Protein AF-A0A9P0A1P0-F1 (afdb_monomer)

Secondary structure (DSSP, 8-state):
------HHHHS-------HHHHHTT-HHHHHHHHHHT-PPPSHHHHHTTSS-HHHHHHHHHHHHS-HHHHHHHHHHSHHHHHHHHHHHHHH---HHHHHHHHHHHHHHHHH-GGGHHHHHHHHHHHT--TTHHHHHHTTSS-HHHHHHHHHHHHHHHHH-SS---S-HHHHHHHHHHHHHHHHHT-TTHHHHHHHHHHHTTSHHHHHHHHHTTHHHHHHHHHHT--S-HHHHHHHHHHHHHHHTSHHHHHHHTTTTHHHHHHHHHHH---HHHHHHHHHHHHHHTT-

Organism: Bemisia tabaci (NCBI:txid7038)

pLDDT: mean 86.86, std 14.61, range [31.08, 97.69]

Mean predicted aligned error: 6.63 Å

Structure (mmCIF, N/CA/C/O backbone):
data_AF-A0A9P0A1P0-F1
#
_entry.id   AF-A0A9P0A1P0-F1
#
loop_
_atom_site.group_PDB
_atom_site.id
_atom_site.type_symbol
_atom_site.label_atom_id
_atom_site.label_alt_id
_atom_site.label_comp_id
_atom_site.label_asym_id
_atom_site.label_entity_id
_atom_site.label_seq_id
_atom_site.pdbx_PDB_ins_code
_atom_site.Cartn_x
_atom_site.Cartn_y
_atom_site.Cartn_z
_atom_site.occupancy
_atom_site.B_iso_or_equiv
_atom_site.auth_seq_id
_atom_site.auth_comp_id
_atom_site.auth_asym_id
_atom_site.auth_atom_id
_atom_site.pdbx_PDB_model_num
ATOM 1 N N . MET A 1 1 ? 9.865 -26.392 -28.344 1.00 31.08 1 MET A N 1
ATOM 2 C CA . MET A 1 1 ? 8.771 -25.956 -27.447 1.00 31.08 1 MET A CA 1
ATOM 3 C C . MET A 1 1 ? 9.384 -25.367 -26.186 1.00 31.08 1 MET A C 1
ATOM 5 O O . MET A 1 1 ? 9.953 -26.108 -25.395 1.00 31.08 1 MET A O 1
ATOM 9 N N . ALA A 1 2 ? 9.375 -24.042 -26.033 1.00 32.69 2 ALA A N 1
ATOM 10 C CA . ALA A 1 2 ? 9.898 -23.407 -24.826 1.00 32.69 2 ALA A CA 1
ATOM 11 C C . ALA A 1 2 ? 8.864 -23.562 -23.702 1.00 32.69 2 ALA A C 1
ATOM 13 O O . ALA A 1 2 ? 7.734 -23.108 -23.855 1.00 32.69 2 ALA A O 1
ATOM 14 N N . LYS A 1 3 ? 9.236 -24.223 -22.597 1.00 34.31 3 LYS A N 1
ATOM 15 C CA . LYS A 1 3 ? 8.403 -24.296 -21.387 1.00 34.31 3 LYS A CA 1
ATOM 16 C C . LYS A 1 3 ? 8.005 -22.871 -20.979 1.00 34.31 3 LYS A C 1
ATOM 18 O O . LYS A 1 3 ? 8.884 -22.033 -20.752 1.00 34.31 3 LYS A O 1
ATOM 23 N N . SER A 1 4 ? 6.703 -22.592 -20.911 1.00 38.62 4 SER A N 1
ATOM 24 C CA . SER A 1 4 ? 6.175 -21.361 -20.326 1.00 38.62 4 SER A CA 1
ATOM 25 C C . SER A 1 4 ? 6.497 -21.390 -18.835 1.00 38.62 4 SER A C 1
ATOM 27 O O . SER A 1 4 ? 5.835 -22.082 -18.066 1.00 38.62 4 SER A O 1
ATOM 29 N N . VAL A 1 5 ? 7.574 -20.717 -18.440 1.00 45.50 5 VAL A N 1
ATOM 30 C CA . VAL A 1 5 ? 7.953 -20.618 -17.030 1.00 45.50 5 VAL A CA 1
ATOM 31 C C . VAL A 1 5 ? 6.851 -19.841 -16.316 1.00 45.50 5 VAL A C 1
ATOM 33 O O . VAL A 1 5 ? 6.517 -18.730 -16.733 1.00 45.50 5 VAL A O 1
ATOM 36 N N . SER A 1 6 ? 6.249 -20.448 -15.296 1.00 51.28 6 SER A N 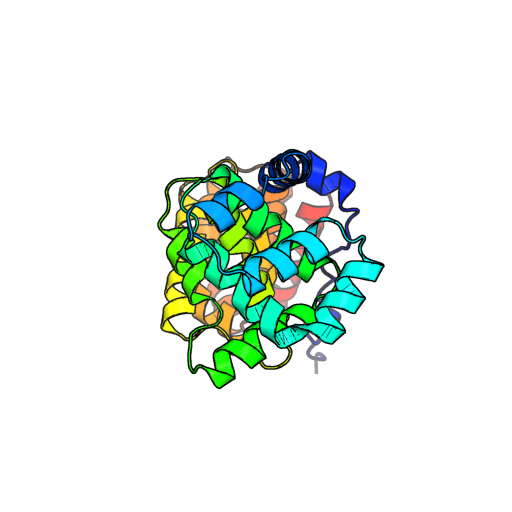1
ATOM 37 C CA . SER A 1 6 ? 5.141 -19.840 -14.565 1.00 51.28 6 SER A CA 1
ATOM 38 C C . SER A 1 6 ? 5.646 -18.634 -13.776 1.00 51.28 6 SER A C 1
ATOM 40 O O . SER A 1 6 ? 6.713 -18.681 -13.166 1.00 51.28 6 SER A O 1
ATOM 42 N N . MET A 1 7 ? 4.876 -17.543 -13.747 1.00 53.56 7 MET A N 1
ATOM 43 C CA . MET A 1 7 ? 5.225 -16.335 -12.991 1.00 53.56 7 MET A CA 1
ATOM 44 C C . MET A 1 7 ? 5.505 -16.646 -11.512 1.00 53.56 7 MET A C 1
ATOM 46 O O . MET A 1 7 ? 6.406 -16.053 -10.928 1.00 53.56 7 MET A O 1
ATOM 50 N N . LYS A 1 8 ? 4.802 -17.628 -10.927 1.00 53.00 8 LYS A N 1
ATOM 51 C CA . LYS A 1 8 ? 5.039 -18.092 -9.548 1.00 53.00 8 LYS A CA 1
ATOM 52 C C . LYS A 1 8 ? 6.448 -18.658 -9.325 1.00 53.00 8 LYS A C 1
ATOM 54 O O . LYS A 1 8 ? 6.949 -18.555 -8.216 1.00 53.00 8 LYS A O 1
ATOM 59 N N . GLU A 1 9 ? 7.083 -19.215 -10.355 1.00 51.00 9 GLU A N 1
ATOM 60 C CA . GLU A 1 9 ? 8.443 -19.773 -10.289 1.00 51.00 9 GLU A CA 1
ATOM 61 C C . GLU A 1 9 ? 9.525 -18.705 -10.527 1.00 51.00 9 GLU A C 1
ATOM 63 O O . GLU A 1 9 ? 10.666 -18.874 -10.107 1.00 51.00 9 GLU A O 1
ATOM 68 N N . MET A 1 10 ? 9.180 -17.609 -11.218 1.00 56.62 10 MET A N 1
ATOM 69 C CA . MET A 1 10 ? 10.106 -16.514 -11.546 1.00 56.62 10 MET A CA 1
ATOM 70 C C . MET A 1 10 ? 10.003 -15.310 -10.621 1.00 56.62 10 MET A C 1
ATOM 72 O O . MET A 1 10 ? 10.933 -14.507 -10.589 1.00 56.62 10 MET A O 1
ATOM 76 N N . LEU A 1 11 ? 8.886 -15.143 -9.911 1.00 54.62 11 LEU A N 1
ATOM 77 C CA . LEU A 1 11 ? 8.762 -14.127 -8.882 1.00 54.62 11 LEU A CA 1
ATOM 78 C C . LEU A 1 11 ? 9.704 -14.523 -7.748 1.00 54.62 11 LEU A C 1
ATOM 80 O O . LEU A 1 11 ? 9.406 -15.496 -7.053 1.00 54.62 11 LEU A O 1
ATOM 84 N N . PRO A 1 12 ? 10.789 -13.771 -7.483 1.00 51.25 12 PRO A N 1
ATOM 85 C CA . PRO A 1 12 ? 11.353 -13.841 -6.152 1.00 51.25 12 PRO A CA 1
ATOM 86 C C . PRO A 1 12 ? 10.196 -13.584 -5.177 1.00 51.25 12 PRO A C 1
ATOM 88 O O . PRO A 1 12 ? 9.326 -12.723 -5.436 1.00 51.25 12 PRO A O 1
ATOM 91 N N . SER A 1 13 ? 10.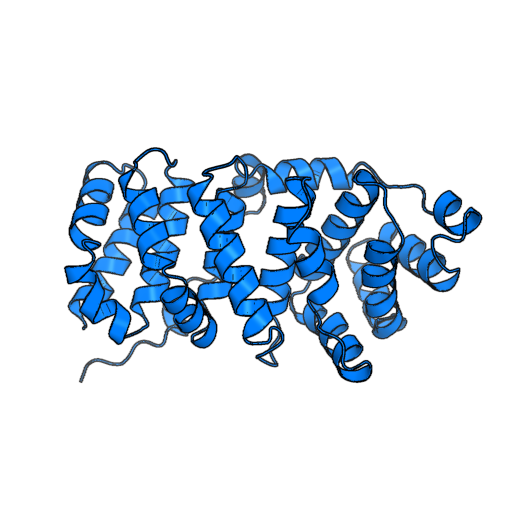168 -14.334 -4.066 1.00 47.75 13 SER A N 1
ATOM 92 C CA . SER A 1 13 ? 9.460 -13.849 -2.885 1.00 47.75 13 SER A CA 1
ATOM 93 C C . SER A 1 13 ? 9.832 -12.377 -2.777 1.00 47.75 13 SER A C 1
ATOM 95 O O . SER A 1 13 ? 10.993 -12.020 -3.005 1.00 47.75 13 SER A O 1
ATOM 97 N N . LEU A 1 14 ? 8.837 -11.497 -2.582 1.00 45.22 14 LEU A N 1
ATOM 98 C CA . LEU A 1 14 ? 9.161 -10.140 -2.152 1.00 45.22 14 LEU A CA 1
ATOM 99 C C . LEU A 1 14 ? 10.191 -10.348 -1.064 1.00 45.22 14 LEU A C 1
ATOM 101 O O . LEU A 1 14 ? 9.836 -11.067 -0.127 1.00 45.22 14 LEU A O 1
ATOM 105 N N . PRO A 1 15 ? 11.448 -9.914 -1.257 1.00 39.47 15 PRO A N 1
ATOM 106 C CA . PRO A 1 15 ? 12.449 -10.320 -0.316 1.00 39.47 15 PRO A CA 1
ATOM 107 C C . PRO A 1 15 ? 11.900 -9.867 1.028 1.00 39.47 15 PRO A C 1
ATOM 109 O O . PRO A 1 15 ? 11.483 -8.708 1.166 1.00 39.47 15 PRO A O 1
ATOM 112 N N . ASP A 1 16 ? 11.872 -10.781 1.995 1.00 40.09 16 ASP A N 1
ATOM 113 C CA . ASP A 1 16 ? 11.940 -10.414 3.404 1.00 40.09 16 ASP A CA 1
ATOM 114 C C . ASP A 1 16 ? 13.348 -9.816 3.617 1.00 40.09 16 ASP A C 1
ATOM 116 O O . ASP A 1 16 ? 14.162 -10.284 4.407 1.00 40.09 16 ASP A O 1
ATOM 120 N N . GLU A 1 17 ? 13.687 -8.826 2.781 1.00 39.41 17 GLU A N 1
ATOM 121 C CA . GLU A 1 17 ? 14.871 -8.000 2.796 1.00 39.41 17 GLU A CA 1
ATOM 122 C C . GLU A 1 17 ? 14.728 -7.292 4.124 1.00 39.41 17 GLU A C 1
ATOM 124 O O . GLU A 1 17 ? 13.876 -6.412 4.253 1.00 39.41 17 GLU A O 1
ATOM 129 N N . LYS A 1 18 ? 15.455 -7.826 5.115 1.00 36.28 18 LYS A N 1
ATOM 130 C CA . LYS A 1 18 ? 15.513 -7.403 6.514 1.00 36.28 18 LYS A CA 1
ATOM 131 C C . LYS A 1 18 ? 14.901 -6.021 6.677 1.00 36.28 18 LYS A C 1
ATOM 133 O O . LYS A 1 18 ? 15.474 -5.041 6.194 1.00 36.28 18 LYS A O 1
ATOM 138 N N . ILE A 1 19 ? 13.732 -5.991 7.316 1.00 43.66 19 ILE A N 1
ATOM 139 C CA . ILE A 1 19 ? 12.896 -4.807 7.549 1.00 43.66 19 ILE A CA 1
ATOM 140 C C . ILE A 1 19 ? 13.757 -3.599 7.967 1.00 43.66 19 ILE A C 1
ATOM 142 O O . ILE A 1 19 ? 13.499 -2.490 7.513 1.00 43.66 19 ILE A O 1
ATOM 146 N N . ASP A 1 20 ? 14.854 -3.843 8.687 1.00 35.84 20 ASP A N 1
ATOM 147 C CA . ASP A 1 20 ? 15.872 -2.878 9.112 1.00 35.84 20 ASP A CA 1
ATOM 148 C C . ASP A 1 20 ? 16.520 -2.033 7.992 1.00 35.84 20 ASP A C 1
ATOM 150 O O . ASP A 1 20 ? 16.715 -0.833 8.173 1.00 35.84 20 ASP A O 1
ATOM 154 N N . MET A 1 21 ? 16.846 -2.596 6.818 1.00 41.34 21 MET A N 1
ATOM 155 C CA . MET A 1 21 ? 17.518 -1.830 5.746 1.00 41.34 21 MET A CA 1
ATOM 156 C C . MET A 1 21 ? 16.547 -0.953 4.940 1.00 41.34 21 MET A C 1
ATOM 158 O O . MET A 1 21 ? 16.925 0.109 4.439 1.00 41.34 21 MET A O 1
ATOM 162 N N . LEU A 1 22 ? 15.288 -1.384 4.817 1.00 45.31 22 LEU A N 1
ATOM 163 C CA . LEU A 1 22 ? 14.224 -0.603 4.179 1.00 45.31 22 LEU A CA 1
ATOM 164 C C . LEU A 1 22 ? 13.674 0.461 5.136 1.00 45.31 22 LEU A C 1
ATOM 166 O O . LEU A 1 22 ? 13.452 1.596 4.711 1.00 45.31 22 LEU A O 1
ATOM 170 N N . ALA A 1 23 ? 13.568 0.140 6.431 1.00 48.81 23 ALA A N 1
ATOM 171 C CA . ALA A 1 23 ? 13.164 1.086 7.466 1.00 48.81 23 ALA A CA 1
ATOM 172 C C . ALA A 1 23 ? 14.103 2.298 7.519 1.00 48.81 23 ALA A C 1
ATOM 174 O O . ALA A 1 23 ? 13.647 3.419 7.711 1.00 48.81 23 ALA A O 1
ATOM 175 N N . ALA A 1 24 ? 15.397 2.106 7.248 1.00 49.81 24 ALA A N 1
ATOM 176 C CA . ALA A 1 24 ? 16.366 3.196 7.202 1.00 49.81 24 ALA A CA 1
ATOM 177 C C . ALA A 1 24 ? 16.217 4.136 5.986 1.00 49.81 24 ALA A C 1
ATOM 179 O O . ALA A 1 24 ? 16.756 5.237 6.018 1.00 49.81 24 ALA A O 1
ATOM 180 N N . THR A 1 25 ? 15.511 3.742 4.917 1.00 66.19 25 THR A N 1
ATOM 181 C CA . THR A 1 25 ? 15.469 4.508 3.650 1.00 66.19 25 THR A CA 1
ATOM 182 C C . THR A 1 25 ? 14.071 4.928 3.196 1.00 66.19 25 THR A C 1
ATOM 184 O O . THR A 1 25 ? 13.958 5.755 2.288 1.00 66.19 25 THR A O 1
ATOM 187 N N . SER A 1 26 ? 13.015 4.401 3.820 1.00 83.19 26 SER A N 1
ATOM 188 C CA . SER A 1 26 ? 11.623 4.735 3.515 1.00 83.19 26 SER A CA 1
ATOM 189 C C . SER A 1 26 ? 11.028 5.658 4.580 1.00 83.19 26 SER A C 1
ATOM 191 O O . SER A 1 26 ? 10.739 5.201 5.685 1.00 83.19 26 SER A O 1
ATOM 193 N N . VAL A 1 27 ? 10.719 6.907 4.208 1.00 91.19 27 VAL A N 1
ATOM 194 C CA . VAL A 1 27 ? 10.072 7.917 5.079 1.00 91.19 27 VAL A CA 1
ATOM 195 C C . VAL A 1 27 ? 8.834 7.355 5.786 1.00 91.19 27 VAL A C 1
ATOM 197 O O . VAL A 1 27 ? 8.722 7.451 7.004 1.00 91.19 27 VAL A O 1
ATOM 200 N N . LEU A 1 28 ? 7.969 6.636 5.055 1.00 93.56 28 LEU A N 1
ATOM 201 C CA . LEU A 1 28 ? 6.767 6.018 5.632 1.00 93.56 28 LEU A CA 1
ATOM 202 C C . LEU A 1 28 ? 7.083 5.043 6.781 1.00 93.56 28 LEU A C 1
ATOM 204 O O . LEU A 1 28 ? 6.336 4.955 7.748 1.00 93.56 28 LEU A O 1
ATOM 208 N N . GLN A 1 29 ? 8.172 4.276 6.680 1.00 90.81 29 GLN A N 1
ATOM 209 C CA . GLN A 1 29 ? 8.529 3.284 7.700 1.00 90.81 29 GLN A CA 1
ATOM 210 C C . GLN A 1 29 ? 9.198 3.933 8.913 1.00 90.81 29 GLN A C 1
ATOM 212 O O . GLN A 1 29 ? 8.982 3.474 10.036 1.00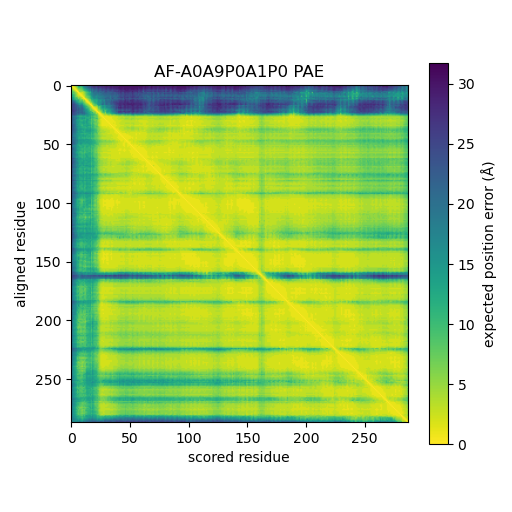 90.81 29 GLN A O 1
ATOM 217 N N . GLN A 1 30 ? 9.972 4.999 8.694 1.00 91.38 30 GLN A N 1
ATOM 218 C CA . GLN A 1 30 ? 10.550 5.811 9.766 1.00 91.38 30 GLN A CA 1
ATOM 219 C C . GLN A 1 30 ? 9.434 6.439 10.602 1.00 91.38 30 GLN A C 1
ATOM 221 O O . GLN A 1 30 ? 9.329 6.151 11.792 1.00 91.38 30 GLN A O 1
ATOM 226 N N . GLN A 1 31 ? 8.513 7.1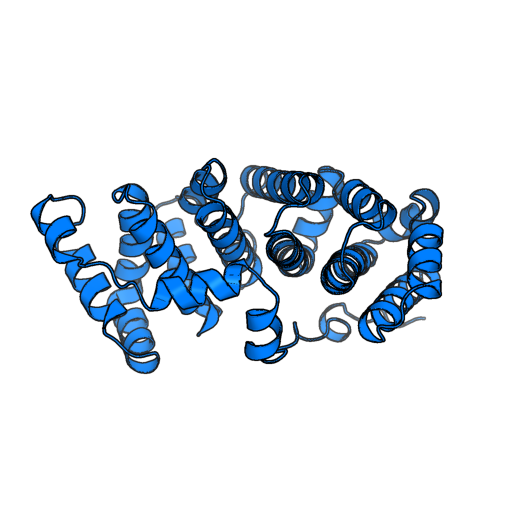53 9.950 1.00 95.12 31 GLN A N 1
ATOM 227 C CA . GLN A 1 31 ? 7.349 7.748 10.607 1.00 95.12 31 GLN A CA 1
ATOM 228 C C . GLN A 1 31 ? 6.473 6.694 11.289 1.00 95.12 31 GLN A C 1
ATOM 230 O O . GLN A 1 31 ? 6.073 6.883 12.432 1.00 95.12 31 GLN A O 1
ATOM 235 N N . ALA A 1 32 ? 6.232 5.538 10.658 1.00 94.81 32 ALA A N 1
ATOM 236 C CA . ALA A 1 32 ? 5.469 4.465 11.300 1.00 94.81 32 ALA A CA 1
ATOM 237 C C . ALA A 1 32 ? 6.141 3.986 12.598 1.00 94.81 32 ALA A C 1
ATOM 239 O O . ALA A 1 32 ? 5.459 3.684 13.571 1.00 94.81 32 ALA A O 1
ATOM 240 N N . THR A 1 33 ? 7.475 3.942 12.640 1.00 93.38 33 THR A N 1
ATOM 241 C CA . THR A 1 33 ? 8.232 3.573 13.846 1.00 93.38 33 THR A CA 1
ATOM 242 C C . THR A 1 33 ? 8.100 4.622 14.945 1.00 93.38 33 THR A C 1
ATOM 244 O O . THR A 1 33 ? 7.937 4.260 16.107 1.00 93.38 33 THR A O 1
ATOM 247 N N . GLU A 1 34 ? 8.106 5.904 14.593 1.00 94.50 34 GLU A N 1
ATOM 248 C CA . GLU A 1 34 ? 7.865 6.996 15.541 1.00 94.50 34 GLU A CA 1
ATOM 249 C C . GLU A 1 34 ? 6.435 6.954 16.093 1.00 94.50 34 GLU A C 1
ATOM 251 O O . GLU A 1 34 ? 6.239 7.001 17.308 1.00 94.50 34 GLU A O 1
ATOM 256 N N . ILE A 1 35 ? 5.444 6.774 15.216 1.00 96.31 35 ILE A N 1
ATOM 257 C CA . ILE A 1 35 ? 4.020 6.717 15.566 1.00 96.31 35 ILE A CA 1
ATOM 258 C C . ILE A 1 35 ? 3.716 5.534 16.493 1.00 96.31 35 ILE A C 1
ATOM 260 O O . ILE A 1 35 ? 2.943 5.697 17.434 1.00 96.31 35 ILE A O 1
ATOM 264 N N . ARG A 1 36 ? 4.369 4.370 16.331 1.00 93.62 36 ARG A N 1
ATOM 265 C CA . ARG A 1 36 ? 4.213 3.222 17.258 1.00 93.62 36 ARG A CA 1
ATOM 266 C C . ARG A 1 36 ? 4.473 3.586 18.721 1.00 93.62 36 ARG A C 1
ATOM 268 O O . ARG A 1 36 ? 3.862 2.998 19.613 1.00 93.62 36 ARG A O 1
ATOM 275 N N . ASN A 1 37 ? 5.361 4.549 18.961 1.00 92.69 37 ASN A N 1
ATOM 276 C CA . ASN A 1 37 ? 5.720 5.001 20.304 1.00 92.69 37 ASN A CA 1
ATOM 277 C C . ASN A 1 37 ? 4.764 6.076 20.853 1.00 92.69 37 ASN A C 1
ATOM 279 O O . ASN A 1 37 ? 4.842 6.417 22.030 1.00 92.69 37 ASN A O 1
ATOM 283 N N . GLN A 1 38 ? 3.846 6.594 20.034 1.00 92.81 38 GLN A N 1
ATOM 284 C CA . GLN A 1 38 ? 2.899 7.655 20.387 1.00 92.81 38 GLN A CA 1
ATOM 285 C C . GLN A 1 38 ? 1.499 7.081 20.629 1.00 92.81 38 GLN A C 1
ATOM 287 O O . GLN A 1 38 ? 0.544 7.405 19.923 1.00 92.81 38 GLN A O 1
ATOM 292 N N . ARG A 1 39 ? 1.374 6.203 21.631 1.00 92.62 39 ARG A N 1
ATOM 293 C CA . ARG A 1 39 ? 0.095 5.545 21.927 1.00 92.62 39 ARG A CA 1
ATOM 294 C C . ARG A 1 39 ? -0.972 6.567 22.348 1.00 92.62 39 ARG A C 1
ATOM 296 O O . ARG A 1 39 ? -0.739 7.319 23.301 1.00 92.62 39 ARG A O 1
ATOM 303 N N . PRO A 1 40 ? -2.138 6.614 21.681 1.00 93.31 40 PRO A N 1
ATOM 304 C CA . PRO A 1 40 ? -3.232 7.477 22.092 1.00 93.31 40 PRO A CA 1
ATOM 305 C C . PRO A 1 40 ? -3.857 6.958 23.391 1.00 93.31 40 PRO A C 1
ATOM 307 O O . PRO A 1 40 ? -3.929 5.759 23.641 1.00 93.31 40 PRO A O 1
ATOM 310 N N . ASN A 1 41 ? -4.363 7.872 24.217 1.00 93.94 41 ASN A N 1
ATOM 311 C CA . ASN A 1 41 ? -5.234 7.485 25.319 1.00 93.94 41 ASN A CA 1
ATOM 312 C C . ASN A 1 41 ? -6.645 7.254 24.763 1.00 93.94 41 ASN A C 1
ATOM 314 O O . ASN A 1 41 ? -7.255 8.192 24.250 1.00 93.94 41 ASN A O 1
ATOM 318 N N . TRP A 1 42 ? -7.157 6.027 24.864 1.00 94.94 42 TRP A N 1
ATOM 319 C CA . TRP A 1 42 ? -8.484 5.656 24.362 1.00 94.94 42 TRP A CA 1
ATOM 320 C C . TRP A 1 42 ? -9.636 6.156 25.254 1.00 94.94 42 TRP A C 1
ATOM 322 O O . TRP A 1 42 ? -10.753 6.345 24.774 1.00 94.94 42 TRP A O 1
ATOM 332 N N . GLN A 1 43 ? -9.377 6.435 26.538 1.00 94.75 43 GLN A N 1
ATOM 333 C CA . GLN A 1 43 ? -10.414 6.786 27.520 1.00 94.75 43 GLN A CA 1
ATOM 334 C C . GLN A 1 43 ? -11.201 8.067 27.170 1.00 94.75 43 GLN A C 1
ATOM 336 O O . GLN A 1 43 ? -12.428 8.047 27.283 1.00 94.75 43 GLN A O 1
ATOM 341 N N . PRO A 1 44 ? -10.569 9.172 26.720 1.00 95.25 44 PRO A N 1
ATOM 342 C CA . PRO A 1 44 ? -11.296 10.378 26.326 1.00 95.25 44 PRO A CA 1
ATOM 343 C C . PRO A 1 44 ? -12.222 10.159 25.126 1.00 95.25 44 PRO A C 1
ATOM 345 O O . PRO A 1 44 ? -13.283 10.776 25.058 1.00 95.25 44 PRO A O 1
ATOM 348 N N . TYR A 1 45 ? -11.865 9.266 24.196 1.00 94.75 45 TYR A N 1
ATOM 349 C CA . TYR A 1 45 ? -12.716 8.933 23.049 1.00 94.75 45 TYR A CA 1
ATOM 350 C C . TYR A 1 45 ? -13.992 8.206 23.488 1.00 94.75 45 TYR A C 1
ATOM 352 O O . TYR A 1 45 ? -15.069 8.497 22.974 1.00 94.75 45 TYR A O 1
ATOM 360 N N . LEU A 1 46 ? -13.895 7.328 24.493 1.00 94.69 46 LEU A N 1
ATOM 361 C CA . LEU A 1 46 ? -15.063 6.683 25.099 1.00 94.69 46 LEU A CA 1
ATOM 362 C C . LEU A 1 46 ? -15.931 7.698 25.861 1.00 94.69 46 LEU A C 1
ATOM 364 O O . LEU A 1 46 ? -17.145 7.740 25.687 1.00 94.69 46 LEU A O 1
ATOM 368 N N . GLN A 1 47 ? -15.311 8.552 26.683 1.00 95.19 47 GLN A N 1
ATOM 369 C CA . GLN A 1 47 ? -16.024 9.561 27.482 1.00 95.19 47 GLN A CA 1
ATOM 370 C C . GLN A 1 47 ? -16.773 10.585 26.621 1.00 95.19 47 GLN A C 1
ATOM 372 O O . GLN A 1 47 ? -17.849 11.039 26.997 1.00 95.19 47 GLN A O 1
ATOM 377 N N . SER A 1 48 ? -16.209 10.935 25.465 1.00 93.31 48 SER A N 1
ATOM 378 C CA . SER A 1 48 ? -16.825 11.830 24.479 1.00 93.31 48 SER A CA 1
ATOM 379 C C . SER A 1 48 ? -17.808 11.130 23.537 1.00 93.31 48 SER A C 1
ATOM 381 O O . SER A 1 48 ? -18.336 11.781 22.642 1.00 93.31 48 SER A O 1
ATOM 383 N N . GLN A 1 49 ? -18.065 9.830 23.733 1.00 91.94 49 GLN A N 1
ATOM 384 C CA . GLN A 1 49 ? -18.945 9.011 22.892 1.00 91.94 49 GLN A CA 1
ATOM 385 C C . GLN A 1 49 ? -18.520 8.948 21.413 1.00 91.94 49 GLN A C 1
ATOM 387 O O . GLN A 1 49 ? -19.337 8.632 20.552 1.00 91.94 49 GLN A O 1
ATOM 392 N N . MET A 1 50 ? -17.243 9.211 21.108 1.00 91.31 50 MET A N 1
ATOM 393 C CA . MET A 1 50 ? -16.693 9.020 19.760 1.00 91.31 50 MET A CA 1
ATOM 394 C C . MET A 1 50 ? -16.514 7.537 19.418 1.00 91.31 50 MET A C 1
ATOM 396 O O . MET A 1 50 ? -16.488 7.178 18.249 1.00 91.31 50 MET A O 1
ATOM 400 N N . ILE A 1 51 ? -16.371 6.675 20.427 1.00 94.88 51 ILE A N 1
ATOM 401 C CA . ILE A 1 51 ? -16.234 5.223 20.260 1.00 94.88 51 ILE A CA 1
ATOM 402 C C . ILE A 1 51 ? -17.177 4.510 21.231 1.00 94.88 51 ILE A C 1
ATOM 404 O O . ILE A 1 51 ? -17.448 5.017 22.323 1.00 94.88 51 ILE A O 1
ATOM 408 N N . SER A 1 52 ? -17.683 3.336 20.850 1.00 95.38 52 SER A N 1
ATOM 409 C CA . SER A 1 52 ? -18.540 2.537 21.730 1.00 95.38 52 SER A CA 1
ATOM 410 C C . SER A 1 52 ? -17.736 1.822 22.820 1.00 95.38 52 SER A C 1
ATOM 412 O O . SER A 1 52 ? -16.518 1.671 22.711 1.00 95.38 52 SER A O 1
ATOM 414 N N . GLN A 1 53 ? -18.426 1.314 23.847 1.00 95.69 53 GLN A N 1
ATOM 415 C CA . GLN A 1 53 ? -17.793 0.490 24.883 1.00 95.69 53 GLN A CA 1
ATOM 416 C C . GLN A 1 53 ? -17.115 -0.751 24.276 1.00 95.69 53 GLN A C 1
ATOM 418 O O . GLN A 1 53 ? -15.948 -0.990 24.557 1.00 95.69 53 GLN A O 1
ATOM 423 N N . ASP A 1 54 ? -17.793 -1.462 23.366 1.00 95.44 54 ASP A N 1
ATOM 424 C CA . ASP A 1 54 ? -17.214 -2.628 22.674 1.00 95.44 54 ASP A CA 1
ATOM 425 C C . ASP A 1 54 ? -15.938 -2.284 21.882 1.00 95.44 54 ASP A C 1
ATOM 427 O O . ASP A 1 54 ? -14.981 -3.062 21.851 1.00 95.44 54 ASP A O 1
ATOM 431 N N . ASP A 1 55 ? -15.916 -1.114 21.230 1.00 95.75 55 ASP A N 1
ATOM 432 C CA . ASP A 1 55 ? -14.776 -0.656 20.437 1.00 95.75 55 ASP A CA 1
ATOM 433 C C . ASP A 1 55 ? -13.603 -0.296 21.359 1.00 95.75 55 ASP A C 1
ATOM 435 O O . ASP A 1 55 ? -12.465 -0.672 21.072 1.00 95.75 55 ASP A O 1
ATOM 439 N N . PHE A 1 56 ? -13.890 0.363 22.489 1.00 96.50 56 PHE A N 1
ATOM 440 C CA . PHE A 1 56 ? -12.918 0.673 23.535 1.00 96.50 56 PHE A CA 1
ATOM 441 C C . PHE A 1 56 ? -12.321 -0.591 24.165 1.00 96.50 56 PHE A C 1
ATOM 443 O O . PHE A 1 56 ? -11.099 -0.707 24.252 1.00 96.50 56 PHE A O 1
ATOM 450 N N . ASP A 1 57 ? -13.154 -1.549 24.573 1.00 96.06 57 ASP A N 1
ATOM 451 C CA . ASP A 1 57 ? -12.703 -2.779 25.227 1.00 96.06 57 ASP A CA 1
ATOM 452 C C . ASP A 1 57 ? -11.794 -3.585 24.292 1.00 96.06 57 ASP A C 1
ATOM 454 O O . ASP A 1 57 ? -10.719 -4.042 24.695 1.00 96.06 57 ASP A O 1
ATOM 458 N N . PHE A 1 58 ? -12.180 -3.692 23.014 1.00 96.94 58 PHE A N 1
ATOM 459 C CA . PHE A 1 58 ? -11.364 -4.350 22.002 1.00 96.94 58 PHE A CA 1
ATOM 460 C C . PHE A 1 58 ? -10.035 -3.626 21.772 1.00 96.94 58 PHE A C 1
ATOM 462 O O . PHE A 1 58 ? -8.982 -4.262 21.853 1.00 96.94 58 PHE A O 1
ATOM 469 N N . ILE A 1 59 ? -10.056 -2.318 21.474 1.00 96.19 59 ILE A N 1
ATOM 470 C CA . ILE A 1 59 ? -8.829 -1.599 21.104 1.00 96.19 59 ILE A CA 1
ATOM 471 C C . ILE A 1 59 ? -7.862 -1.518 22.283 1.00 96.19 59 ILE A C 1
ATOM 473 O O . ILE A 1 59 ? -6.666 -1.722 22.099 1.00 96.19 59 ILE A O 1
ATOM 477 N N . ASN A 1 60 ? -8.370 -1.324 23.502 1.00 95.50 60 ASN A N 1
ATOM 478 C CA . ASN A 1 60 ? -7.549 -1.273 24.702 1.00 95.50 60 ASN A CA 1
ATOM 479 C C . ASN A 1 60 ? -6.898 -2.635 25.000 1.00 95.50 60 ASN A C 1
ATOM 481 O O . ASN A 1 60 ? -5.726 -2.688 25.371 1.00 95.50 60 ASN A O 1
ATOM 485 N N . ALA A 1 61 ? -7.613 -3.748 24.797 1.00 95.38 61 ALA A N 1
ATOM 486 C CA . ALA A 1 61 ? -7.028 -5.082 24.928 1.00 95.38 61 ALA A CA 1
ATOM 487 C C . ALA A 1 61 ? -5.993 -5.368 23.825 1.00 95.38 61 ALA A C 1
ATOM 489 O O . ALA A 1 61 ? -4.908 -5.878 24.106 1.00 95.38 61 ALA A O 1
ATOM 490 N N . TYR A 1 62 ? -6.308 -5.021 22.575 1.00 95.94 62 TYR A N 1
ATOM 491 C CA . TYR A 1 62 ? -5.458 -5.291 21.416 1.00 95.94 62 TYR A CA 1
ATOM 492 C C . TYR A 1 62 ? -4.152 -4.478 21.423 1.00 95.94 62 TYR A C 1
ATOM 494 O O . TYR A 1 62 ? -3.078 -5.007 21.123 1.00 95.94 62 TYR A O 1
ATOM 502 N N . ASP A 1 63 ? -4.228 -3.200 21.791 1.00 94.44 63 ASP A N 1
ATOM 503 C CA . ASP A 1 63 ? -3.092 -2.273 21.825 1.00 94.44 63 ASP A CA 1
ATOM 504 C C . ASP A 1 63 ? -2.069 -2.648 22.919 1.00 94.44 63 ASP A C 1
ATOM 506 O O . ASP A 1 63 ? -0.849 -2.596 22.722 1.00 94.44 63 ASP A O 1
ATOM 510 N N . ASN A 1 64 ? -2.558 -3.131 24.065 1.00 93.81 64 ASN A N 1
ATOM 511 C CA . ASN A 1 64 ? -1.715 -3.574 25.178 1.00 93.81 64 ASN A CA 1
ATOM 512 C C . ASN A 1 64 ? -1.168 -5.003 25.026 1.00 93.81 64 ASN A C 1
ATOM 514 O O . ASN A 1 64 ? -0.253 -5.379 25.759 1.00 93.81 64 ASN A O 1
ATOM 518 N N . ALA A 1 65 ? -1.692 -5.793 24.088 1.00 94.81 65 ALA A N 1
ATOM 519 C CA . ALA A 1 65 ? -1.227 -7.151 23.841 1.00 94.81 65 ALA A CA 1
ATOM 520 C C . ALA A 1 65 ? 0.062 -7.193 23.000 1.00 94.81 65 ALA A C 1
ATOM 522 O O . ALA A 1 65 ? 0.296 -6.357 22.122 1.00 94.81 65 ALA A O 1
ATOM 523 N N . ASP A 1 66 ? 0.885 -8.215 23.240 1.00 93.31 66 ASP A N 1
ATOM 524 C CA . ASP A 1 66 ? 2.003 -8.582 22.370 1.00 93.31 66 ASP A CA 1
ATOM 525 C C . ASP A 1 66 ? 1.511 -9.346 21.122 1.00 93.31 66 ASP A C 1
ATOM 527 O O . ASP A 1 66 ? 0.319 -9.600 20.955 1.00 93.31 66 ASP A O 1
ATOM 531 N N . SER A 1 67 ? 2.412 -9.727 20.211 1.00 90.94 67 SER A N 1
ATOM 532 C CA . SER A 1 67 ? 2.019 -10.390 18.951 1.00 90.94 67 SER A CA 1
ATOM 533 C C . SER A 1 67 ? 1.261 -11.715 19.170 1.00 90.94 67 SER A C 1
ATOM 535 O O . SER A 1 67 ? 0.306 -12.026 18.446 1.00 90.94 67 SER A O 1
ATOM 537 N N . ALA A 1 68 ? 1.622 -12.480 20.207 1.00 93.25 68 ALA A N 1
ATOM 538 C CA . ALA A 1 68 ? 0.925 -13.714 20.563 1.00 93.25 68 ALA A CA 1
ATOM 539 C C . ALA A 1 68 ? -0.474 -13.427 21.137 1.00 93.25 68 ALA A C 1
ATOM 541 O O . ALA A 1 68 ? -1.458 -14.039 20.711 1.00 93.25 68 ALA A O 1
ATOM 542 N N . GLY A 1 69 ? -0.586 -12.454 22.045 1.00 95.00 69 GLY A N 1
ATOM 543 C CA . GLY A 1 69 ? -1.850 -12.000 22.614 1.00 95.00 69 GLY A CA 1
ATOM 544 C C . GLY A 1 69 ? -2.792 -11.424 21.557 1.00 95.00 69 GLY A C 1
ATOM 545 O O . GLY A 1 69 ? -3.959 -11.804 21.514 1.00 95.00 69 GLY A O 1
ATOM 546 N N . ARG A 1 70 ? -2.284 -10.600 20.633 1.00 95.00 70 ARG A N 1
ATOM 547 C CA . ARG A 1 70 ? -3.044 -10.072 19.487 1.00 95.00 70 ARG A CA 1
ATOM 548 C C . ARG A 1 70 ? -3.596 -11.189 18.616 1.00 95.00 70 ARG A C 1
ATOM 550 O O . ARG A 1 70 ? -4.769 -11.154 18.259 1.00 95.00 70 ARG A O 1
ATOM 557 N N . SER A 1 71 ? -2.789 -12.211 18.327 1.00 94.25 71 SER A N 1
ATOM 558 C CA . SER A 1 71 ? -3.243 -13.382 17.563 1.00 94.25 71 SER A CA 1
ATOM 559 C C . SER A 1 71 ? -4.415 -14.089 18.248 1.00 94.25 71 SER A C 1
ATOM 561 O O . SER A 1 71 ? -5.396 -14.429 17.589 1.00 94.25 71 SER A O 1
ATOM 563 N N . LYS A 1 72 ? -4.349 -14.257 19.574 1.00 94.81 72 LYS A N 1
ATOM 564 C CA . LYS A 1 72 ? -5.431 -14.853 20.366 1.00 94.81 72 LYS A CA 1
ATOM 565 C C . LYS A 1 72 ? -6.690 -13.978 20.372 1.00 94.81 72 LYS A C 1
ATOM 567 O O . LYS A 1 72 ? -7.773 -14.480 20.089 1.00 94.81 72 LYS A O 1
ATOM 572 N N . ILE A 1 73 ? -6.542 -12.673 20.608 1.00 95.25 73 ILE A N 1
ATOM 573 C CA . ILE A 1 73 ? -7.654 -11.710 20.600 1.00 95.25 73 ILE A CA 1
ATOM 574 C C . ILE A 1 73 ? -8.359 -11.708 19.241 1.00 95.25 73 ILE A C 1
ATOM 576 O O . ILE A 1 73 ? -9.585 -11.713 19.193 1.00 95.25 73 ILE A O 1
ATOM 580 N N . LEU A 1 74 ? -7.615 -11.736 18.132 1.00 94.88 74 LEU A N 1
ATOM 581 C CA . LEU A 1 74 ? -8.195 -11.779 16.786 1.00 94.88 74 LEU A CA 1
ATOM 582 C C . LEU A 1 74 ? -8.897 -13.106 16.485 1.00 94.88 74 LEU A C 1
ATOM 584 O O . LEU A 1 74 ? -9.886 -13.109 15.754 1.00 94.88 74 LEU A O 1
ATOM 588 N N . ALA A 1 75 ? -8.407 -14.221 17.030 1.00 92.50 75 ALA A N 1
ATOM 589 C CA . ALA A 1 75 ? -9.059 -15.519 16.887 1.00 92.50 75 ALA A CA 1
ATOM 590 C C . ALA A 1 75 ? -10.389 -15.578 17.659 1.00 92.50 75 ALA A C 1
ATOM 592 O O . ALA A 1 75 ? -11.376 -16.089 17.135 1.00 92.50 75 ALA A O 1
ATOM 593 N N . GLU A 1 76 ? -10.430 -15.022 18.873 1.00 93.12 76 GLU A N 1
ATOM 594 C CA . GLU A 1 76 ? -11.619 -15.015 19.738 1.00 93.12 76 GLU A CA 1
ATOM 595 C C . GLU A 1 76 ? -12.643 -13.944 19.317 1.00 93.12 76 GLU A C 1
ATOM 597 O O . GLU A 1 76 ? -13.843 -14.208 19.275 1.00 93.12 76 GLU A O 1
ATOM 602 N N . ASN A 1 77 ? -12.176 -12.753 18.933 1.00 92.19 77 ASN A N 1
ATOM 603 C CA . ASN A 1 77 ? -12.997 -11.565 18.674 1.00 92.19 77 ASN A CA 1
ATOM 604 C C . ASN A 1 77 ? -12.926 -11.093 17.211 1.00 92.19 77 ASN A C 1
ATOM 606 O O . ASN A 1 77 ? -12.979 -9.896 16.925 1.00 92.19 77 ASN A O 1
ATOM 610 N N . ARG A 1 78 ? -12.832 -12.033 16.261 1.00 91.12 78 ARG A N 1
ATOM 611 C CA . ARG A 1 78 ? -12.633 -11.765 14.821 1.00 91.12 78 ARG A CA 1
ATOM 612 C C . ARG A 1 78 ? -13.605 -10.733 14.240 1.00 91.12 78 ARG A C 1
ATOM 614 O O . ARG A 1 78 ? -13.199 -9.805 13.550 1.00 91.12 78 ARG A O 1
ATOM 621 N N . THR A 1 79 ? -14.896 -10.878 14.539 1.00 91.06 79 THR A N 1
ATOM 622 C CA . THR A 1 79 ? -15.939 -9.973 14.016 1.00 91.06 79 THR A CA 1
ATOM 623 C C . THR A 1 79 ? -15.845 -8.582 14.645 1.00 91.06 79 THR A C 1
ATOM 625 O O . THR A 1 79 ? -16.035 -7.588 13.948 1.00 91.06 79 THR A O 1
ATOM 628 N N . GLN A 1 80 ? -15.515 -8.503 15.939 1.00 93.06 80 GLN A N 1
ATOM 629 C CA . GLN A 1 80 ? -15.342 -7.221 16.618 1.00 93.06 80 GLN A CA 1
ATOM 630 C C . GLN A 1 80 ? -14.119 -6.482 16.065 1.00 93.06 80 GLN A C 1
ATOM 632 O O . GLN A 1 80 ? -14.228 -5.301 15.778 1.00 93.06 80 GLN A O 1
ATOM 637 N N . ALA A 1 81 ? -13.011 -7.174 15.780 1.00 92.62 81 ALA A N 1
ATOM 638 C CA . ALA A 1 81 ? -11.839 -6.568 15.142 1.00 92.62 81 ALA A CA 1
ATOM 639 C C . ALA A 1 81 ? -12.179 -5.892 13.802 1.00 92.62 81 ALA A C 1
ATOM 641 O O . ALA A 1 81 ? -11.803 -4.745 13.556 1.00 92.62 81 ALA A O 1
ATOM 642 N N . ALA A 1 82 ? -12.939 -6.591 12.953 1.00 90.00 82 ALA A N 1
ATOM 643 C CA . ALA A 1 82 ? -13.370 -6.085 11.653 1.00 90.00 82 ALA A CA 1
ATOM 644 C C . ALA A 1 82 ? -14.346 -4.900 11.744 1.00 90.00 82 ALA A C 1
ATOM 646 O O . ALA A 1 82 ? -14.463 -4.135 10.791 1.00 90.00 82 ALA A O 1
ATOM 647 N N . LYS A 1 83 ? -15.043 -4.750 12.877 1.00 91.62 83 LYS A N 1
ATOM 648 C CA . LYS A 1 83 ? -15.941 -3.628 13.170 1.00 91.62 83 LYS A CA 1
ATOM 649 C C . LYS A 1 83 ? -15.185 -2.445 13.776 1.00 91.62 83 LYS A C 1
ATOM 651 O O . LYS A 1 83 ? -15.348 -1.328 13.292 1.00 91.62 83 LYS A O 1
ATOM 656 N N . THR A 1 84 ? -14.365 -2.691 14.799 1.00 94.25 84 THR A N 1
ATOM 657 C CA . THR A 1 84 ? -13.689 -1.650 15.578 1.00 94.25 84 THR A CA 1
ATOM 658 C C . THR A 1 84 ? -12.782 -0.806 14.691 1.00 94.25 84 THR A C 1
ATOM 660 O O . THR A 1 84 ? -12.903 0.409 14.699 1.00 94.25 84 THR A O 1
ATOM 663 N N . PHE A 1 85 ? -11.897 -1.406 13.887 1.00 93.62 85 PHE A N 1
ATOM 664 C CA . PHE A 1 85 ? -10.930 -0.621 13.107 1.00 93.62 85 PHE A CA 1
ATOM 665 C C . PHE A 1 85 ? -11.588 0.359 12.110 1.00 93.62 85 PHE A C 1
ATOM 667 O O . PHE A 1 85 ? -11.245 1.541 12.160 1.00 93.62 85 PHE A O 1
ATOM 674 N N . PRO A 1 86 ? -12.546 -0.055 11.252 1.00 89.44 86 PRO A N 1
ATOM 675 C CA . PRO A 1 86 ? -13.288 0.888 10.414 1.00 89.44 86 PRO A CA 1
ATOM 676 C C . PRO A 1 86 ? -14.095 1.914 11.218 1.00 89.44 86 PRO A C 1
ATOM 678 O O . PRO A 1 86 ? -14.075 3.086 10.863 1.00 89.44 86 PRO A O 1
ATOM 681 N N . SER A 1 87 ? -14.746 1.497 12.313 1.00 91.31 87 SER A N 1
ATOM 682 C CA . SER A 1 87 ? -15.503 2.394 13.202 1.00 91.31 87 SER A CA 1
ATOM 683 C C . SER A 1 87 ?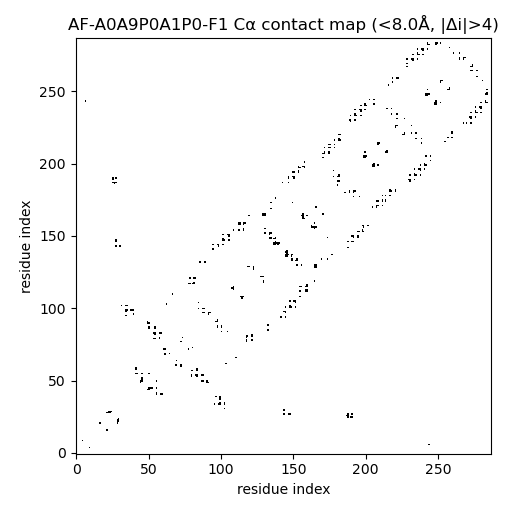 -14.614 3.502 13.775 1.00 91.31 87 SER A C 1
ATOM 685 O O . SER A 1 87 ? -14.972 4.677 13.729 1.00 91.31 87 SER A O 1
ATOM 687 N N . LEU A 1 88 ? -13.412 3.155 14.243 1.00 93.12 88 LEU A N 1
ATOM 688 C CA . LEU A 1 88 ? -12.442 4.125 14.745 1.00 93.12 88 LEU A CA 1
ATOM 689 C C . LEU A 1 88 ? -12.001 5.108 13.653 1.00 93.12 88 LEU A C 1
ATOM 691 O O . LEU A 1 88 ? -11.901 6.299 13.926 1.00 93.12 88 LEU A O 1
ATOM 695 N N . LEU A 1 89 ? -11.754 4.634 12.426 1.00 92.88 89 LEU A N 1
ATOM 696 C CA . LEU A 1 89 ? -11.378 5.501 11.300 1.00 92.88 89 LEU A CA 1
ATOM 697 C C . LEU A 1 89 ? -12.512 6.434 10.852 1.00 92.88 89 LEU A C 1
ATOM 699 O O . LEU A 1 89 ? -12.234 7.502 10.317 1.00 92.88 89 LEU A O 1
ATOM 703 N N . GLU A 1 90 ? -13.768 6.038 11.055 1.00 90.81 90 GLU A N 1
ATOM 704 C CA . GLU A 1 90 ? -14.943 6.837 10.698 1.00 90.81 90 GLU A CA 1
ATOM 705 C C . GLU A 1 90 ? -15.247 7.928 11.736 1.00 90.81 90 GLU A C 1
ATOM 707 O O . GLU A 1 90 ? -15.570 9.058 11.369 1.00 90.81 90 GLU A O 1
ATOM 712 N N . HIS A 1 91 ? -15.125 7.614 13.029 1.00 90.50 91 HIS A N 1
ATOM 713 C CA . HIS A 1 91 ? -15.551 8.518 14.103 1.00 90.50 91 HIS A CA 1
ATOM 714 C C . HIS A 1 91 ? -14.419 9.367 14.695 1.00 90.50 91 HIS A C 1
ATOM 716 O O . HIS A 1 91 ? -14.680 10.420 15.282 1.00 90.50 91 HIS A O 1
ATOM 722 N N . VAL A 1 92 ? -13.158 8.941 14.567 1.00 91.00 92 VAL A N 1
ATOM 723 C CA . VAL A 1 92 ? -12.014 9.701 15.084 1.00 91.00 92 VAL A CA 1
ATOM 724 C C . VAL A 1 92 ? -11.487 10.650 14.014 1.00 91.00 92 VAL A C 1
ATOM 726 O O . VAL A 1 92 ? -11.041 10.224 12.957 1.00 91.00 92 VAL A O 1
ATOM 729 N N . SER A 1 93 ? -11.456 11.946 14.327 1.00 88.12 93 SER A N 1
ATOM 730 C CA . SER A 1 93 ? -10.993 13.002 13.414 1.00 88.12 93 SER A CA 1
ATOM 731 C C . SER A 1 93 ? -9.566 13.496 13.673 1.00 88.12 93 SER A C 1
ATOM 733 O O . SER A 1 93 ? -9.031 14.274 12.889 1.00 88.12 93 SER A O 1
ATOM 735 N N . LYS A 1 94 ? -8.929 13.085 14.778 1.00 93.88 94 LYS A N 1
ATOM 736 C CA . LYS A 1 94 ? -7.575 13.540 15.123 1.00 93.88 94 LYS A CA 1
ATOM 737 C C . LYS A 1 94 ? -6.526 12.800 14.289 1.00 93.88 94 LYS A C 1
ATOM 739 O O . LYS A 1 94 ? -6.324 11.605 14.508 1.00 93.88 94 LYS A O 1
ATOM 744 N N . ASP A 1 95 ? -5.778 13.530 13.458 1.00 94.31 95 ASP A N 1
ATOM 745 C CA . ASP A 1 95 ? -4.754 12.975 12.553 1.00 94.31 95 ASP A CA 1
ATOM 746 C C . ASP A 1 95 ? -3.792 12.004 13.244 1.00 94.31 95 ASP A C 1
ATOM 748 O O . ASP A 1 95 ? -3.668 10.863 12.818 1.00 94.31 95 ASP A O 1
ATOM 752 N N . GLN A 1 96 ? -3.180 12.388 14.371 1.00 95.06 96 GLN A N 1
ATOM 753 C CA . GLN A 1 96 ? -2.269 11.506 15.125 1.00 95.06 96 GLN A CA 1
ATOM 754 C C . GLN A 1 96 ? -2.906 10.167 15.521 1.00 95.06 96 GLN A C 1
ATOM 756 O O . GLN A 1 96 ? -2.235 9.138 15.550 1.00 95.06 96 GLN A O 1
ATOM 761 N N . THR A 1 97 ? -4.201 10.160 15.841 1.00 95.50 97 THR A N 1
ATOM 762 C CA . THR A 1 97 ? -4.900 8.926 16.210 1.00 95.50 97 THR A CA 1
ATOM 763 C C . THR A 1 97 ? -5.254 8.108 14.975 1.00 95.50 97 THR A C 1
ATOM 765 O O . THR A 1 97 ? -5.060 6.898 15.004 1.00 95.50 97 THR A O 1
ATOM 768 N N . ILE A 1 98 ? -5.654 8.743 13.869 1.00 96.19 98 ILE A N 1
ATOM 769 C CA . ILE A 1 98 ? -5.842 8.064 12.577 1.00 96.19 98 ILE A CA 1
ATOM 770 C C . ILE A 1 98 ? -4.527 7.414 12.124 1.00 96.19 98 ILE A C 1
ATOM 772 O O . ILE A 1 98 ? -4.503 6.226 11.809 1.00 96.19 98 ILE A O 1
ATOM 776 N N . GLN A 1 99 ? -3.415 8.153 12.161 1.00 97.44 99 GLN A N 1
ATOM 777 C CA . GLN A 1 99 ? -2.074 7.649 11.858 1.00 97.44 99 GLN A CA 1
ATOM 778 C C . GLN A 1 99 ? -1.741 6.405 12.697 1.00 97.44 99 GLN A C 1
ATOM 780 O O . GLN A 1 99 ? -1.299 5.392 12.152 1.00 97.44 99 GLN A O 1
ATOM 785 N N . TYR A 1 100 ? -2.008 6.452 14.007 1.00 97.69 100 TYR A N 1
ATOM 786 C CA . TYR A 1 100 ? -1.784 5.326 14.915 1.00 97.69 100 TYR A CA 1
ATOM 787 C C . TYR A 1 100 ? -2.652 4.107 14.581 1.00 97.69 100 TYR A C 1
ATOM 789 O O . TYR A 1 100 ? -2.148 2.985 14.511 1.00 97.69 100 TYR A O 1
ATOM 797 N N . ILE A 1 101 ? -3.944 4.318 14.316 1.00 96.94 101 ILE A N 1
ATOM 798 C CA . ILE A 1 101 ? -4.875 3.254 13.922 1.00 96.94 101 ILE A CA 1
ATOM 799 C C . ILE A 1 101 ? -4.396 2.577 12.632 1.00 96.94 101 ILE A C 1
ATOM 801 O O . ILE A 1 101 ? -4.354 1.349 12.560 1.00 96.94 101 ILE A O 1
ATOM 805 N N . LEU A 1 102 ? -3.975 3.352 11.629 1.00 97.31 102 LEU A N 1
ATOM 806 C CA . LEU A 1 102 ? -3.444 2.808 10.377 1.00 97.31 102 LEU A CA 1
ATOM 807 C C . LEU A 1 102 ? -2.167 1.989 10.604 1.00 97.31 102 LEU A C 1
ATOM 809 O O . LEU A 1 102 ? -2.009 0.935 9.992 1.00 97.31 102 LEU A O 1
ATOM 813 N N . VAL A 1 103 ? -1.279 2.417 11.506 1.00 97.06 103 VAL A N 1
ATOM 814 C CA . VAL A 1 103 ? -0.095 1.630 11.890 1.00 97.06 103 VAL A CA 1
ATOM 815 C C . VAL A 1 103 ? -0.494 0.307 12.544 1.00 97.06 103 VAL A C 1
ATOM 817 O O . VAL A 1 103 ? 0.034 -0.732 12.153 1.00 97.06 103 VAL A O 1
ATOM 820 N N . LEU A 1 104 ? -1.458 0.313 13.473 1.00 96.44 104 LEU A N 1
ATOM 821 C CA . LEU A 1 104 ? -1.959 -0.919 14.095 1.00 96.44 104 LEU A CA 1
ATOM 822 C C . LEU A 1 104 ? -2.535 -1.893 13.060 1.00 96.44 104 LEU A C 1
ATOM 824 O O . LEU A 1 104 ? -2.288 -3.095 13.152 1.00 96.44 104 LEU A O 1
ATOM 828 N N . ILE A 1 105 ? -3.271 -1.386 12.069 1.00 96.12 105 ILE A N 1
ATOM 829 C CA . ILE A 1 105 ? -3.825 -2.200 10.982 1.00 96.12 105 ILE A CA 1
ATOM 830 C C . ILE A 1 105 ? -2.703 -2.730 10.074 1.00 96.12 105 ILE A C 1
ATOM 832 O O . ILE A 1 105 ? -2.696 -3.919 9.749 1.00 96.12 105 ILE A O 1
ATOM 836 N N . ASP A 1 106 ? -1.734 -1.896 9.671 1.00 95.62 106 ASP A N 1
ATOM 837 C CA . ASP A 1 106 ? -0.613 -2.335 8.824 1.00 95.62 106 ASP A CA 1
ATOM 838 C C . ASP A 1 106 ? 0.211 -3.430 9.508 1.00 95.62 106 ASP A C 1
ATOM 840 O O . ASP A 1 106 ? 0.536 -4.428 8.855 1.00 95.62 106 ASP A O 1
ATOM 844 N N . ASP A 1 107 ? 0.495 -3.263 10.805 1.00 94.25 107 ASP A N 1
ATOM 845 C CA . ASP A 1 107 ? 1.209 -4.226 11.646 1.00 94.25 107 ASP A CA 1
ATOM 846 C C . ASP A 1 107 ? 0.397 -5.515 11.808 1.00 94.25 107 ASP A C 1
ATOM 848 O O . ASP A 1 107 ? 0.931 -6.602 11.584 1.00 94.25 107 ASP A O 1
ATOM 852 N N . MET A 1 108 ? -0.912 -5.409 12.079 1.00 94.88 108 MET A N 1
ATOM 853 C CA . MET A 1 108 ? -1.810 -6.564 12.158 1.00 94.88 108 MET A CA 1
ATOM 854 C C . MET A 1 108 ? -1.715 -7.427 10.900 1.00 94.88 108 MET A C 1
ATOM 856 O O . MET A 1 108 ? -1.566 -8.644 11.004 1.00 94.88 108 MET A O 1
ATOM 860 N N . LEU A 1 109 ? -1.796 -6.806 9.722 1.00 93.38 109 LEU A N 1
ATOM 861 C CA . LEU A 1 109 ? -1.717 -7.506 8.441 1.00 93.38 109 LEU A CA 1
ATOM 862 C C . LEU A 1 109 ? -0.301 -8.008 8.137 1.00 93.38 109 LEU A C 1
ATOM 864 O O . LEU A 1 109 ? -0.132 -9.006 7.439 1.00 93.38 109 LEU A O 1
ATOM 868 N N . GLN A 1 110 ? 0.729 -7.301 8.608 1.00 91.69 110 GLN A N 1
ATOM 869 C CA . GLN A 1 110 ? 2.125 -7.673 8.391 1.00 91.69 110 GLN A CA 1
ATOM 870 C C . GLN A 1 110 ? 2.523 -8.919 9.188 1.00 91.69 110 GLN A C 1
ATOM 872 O O . GLN A 1 110 ? 3.277 -9.739 8.667 1.00 91.69 110 GLN A O 1
ATOM 877 N N . GLU A 1 111 ? 2.035 -9.039 10.423 1.00 91.88 111 GLU A N 1
ATOM 878 C CA . GLU A 1 111 ? 2.273 -10.189 11.301 1.00 91.88 111 GLU A CA 1
ATOM 879 C C . GLU A 1 111 ? 1.714 -11.489 10.702 1.00 91.88 111 GLU A C 1
ATOM 881 O O . GLU A 1 111 ? 2.372 -12.525 10.760 1.00 91.88 111 GLU A O 1
ATOM 886 N N . ASP A 1 112 ? 0.528 -11.437 10.088 1.00 90.31 112 ASP A N 1
ATOM 887 C CA . ASP A 1 112 ? -0.068 -12.576 9.391 1.00 90.31 112 ASP A CA 1
ATOM 888 C C . ASP A 1 112 ? -0.950 -12.109 8.226 1.00 90.31 112 ASP A C 1
ATOM 890 O O . ASP A 1 112 ? -1.976 -11.447 8.403 1.00 90.31 112 ASP A O 1
ATOM 894 N N . ARG A 1 113 ? -0.556 -12.514 7.013 1.00 90.94 113 ARG A N 1
ATOM 895 C CA . ARG A 1 113 ? -1.231 -12.136 5.767 1.00 90.94 113 ARG A CA 1
ATOM 896 C C . ARG A 1 113 ? -2.651 -12.688 5.670 1.00 90.94 113 ARG A C 1
ATOM 898 O O . ARG A 1 113 ? -3.455 -12.077 4.977 1.00 90.94 113 ARG A O 1
ATOM 905 N N . SER A 1 114 ? -2.971 -13.795 6.348 1.00 90.56 114 SER A N 1
ATOM 906 C CA . SER A 1 114 ? -4.321 -14.380 6.348 1.00 90.56 114 SER A CA 1
ATOM 907 C C . SER A 1 114 ? -5.346 -13.482 7.048 1.00 90.56 114 SER A C 1
ATOM 909 O O . SER A 1 114 ? -6.536 -13.530 6.746 1.00 90.56 114 SER A O 1
ATOM 911 N N . ARG A 1 115 ? -4.895 -12.568 7.920 1.00 92.50 115 ARG A N 1
ATOM 912 C CA . ARG A 1 115 ? -5.772 -11.652 8.664 1.00 92.50 115 ARG A CA 1
ATOM 913 C C . ARG A 1 115 ? -6.514 -10.651 7.774 1.00 92.50 115 ARG A C 1
ATOM 915 O O . ARG A 1 115 ? -7.472 -10.043 8.237 1.00 92.50 115 ARG A O 1
ATOM 922 N N . VAL A 1 116 ? -6.152 -10.510 6.494 1.00 91.25 116 VAL A N 1
ATOM 923 C CA . VAL A 1 116 ? -6.973 -9.754 5.524 1.00 91.25 116 VAL A CA 1
ATOM 924 C C . VAL A 1 116 ? -8.383 -10.337 5.370 1.00 91.25 116 VAL A C 1
ATOM 926 O O . VAL A 1 116 ? -9.320 -9.600 5.069 1.00 91.25 116 VAL A O 1
ATOM 929 N N . GLU A 1 117 ? -8.555 -11.640 5.614 1.00 90.12 117 GLU A N 1
ATOM 930 C CA . GLU A 1 117 ? -9.850 -12.323 5.542 1.00 90.12 117 GLU A CA 1
ATOM 931 C C . GLU A 1 117 ? -10.828 -11.833 6.616 1.00 90.12 117 GLU A C 1
ATOM 933 O O . GLU A 1 117 ? -12.033 -11.833 6.383 1.00 90.12 117 GLU A O 1
ATOM 938 N N . ILE A 1 118 ? -10.321 -11.333 7.751 1.00 91.19 118 ILE A N 1
ATOM 939 C CA . ILE A 1 118 ? -11.129 -10.777 8.847 1.00 91.19 118 ILE A CA 1
ATOM 940 C C . ILE A 1 118 ? -12.027 -9.645 8.331 1.00 91.19 118 ILE A C 1
ATOM 942 O O . ILE A 1 118 ? -13.234 -9.633 8.577 1.00 91.19 118 ILE A O 1
ATOM 946 N N . PHE A 1 119 ? -11.444 -8.717 7.566 1.00 89.19 119 PHE A N 1
ATOM 947 C CA . PHE A 1 119 ? -12.182 -7.604 6.968 1.00 89.19 119 PHE A CA 1
ATOM 948 C C . PHE A 1 119 ? -13.083 -8.074 5.826 1.00 89.19 119 PHE A C 1
ATOM 950 O O . PHE A 1 119 ? -14.229 -7.643 5.725 1.00 89.19 119 PHE A O 1
ATOM 957 N N . ALA A 1 120 ? -12.593 -8.992 4.991 1.00 87.00 120 ALA A N 1
ATOM 958 C CA . ALA A 1 120 ? -13.348 -9.503 3.852 1.00 87.00 120 ALA A CA 1
ATOM 959 C C . ALA A 1 120 ? -14.650 -10.202 4.274 1.00 87.00 120 ALA A C 1
ATOM 961 O O . ALA A 1 120 ? -15.711 -9.915 3.726 1.00 87.00 120 ALA A O 1
ATOM 962 N N . GLU A 1 121 ? -14.586 -11.082 5.276 1.00 87.94 121 GLU A N 1
ATOM 963 C CA . GLU A 1 121 ? -15.745 -11.807 5.806 1.00 87.94 121 GLU A CA 1
ATOM 964 C C . GLU A 1 121 ? -16.795 -10.864 6.399 1.00 87.94 121 GLU A C 1
ATOM 966 O O . GLU A 1 121 ? -17.997 -11.052 6.197 1.00 87.94 121 GLU A O 1
ATOM 971 N N . TYR A 1 122 ? -16.352 -9.850 7.142 1.00 87.75 122 TYR A N 1
ATOM 972 C CA . TYR A 1 122 ? -17.237 -8.877 7.772 1.00 87.75 122 TYR A CA 1
ATOM 973 C C . TYR A 1 122 ? -17.955 -8.005 6.738 1.00 87.75 122 TYR A C 1
ATOM 975 O O . TYR A 1 122 ? -19.184 -7.905 6.749 1.00 87.75 122 TYR A O 1
ATOM 983 N N . CYS A 1 123 ? -17.203 -7.440 5.796 1.00 85.31 123 CYS A N 1
ATOM 984 C CA . CYS A 1 123 ? -17.744 -6.611 4.725 1.00 85.31 123 CYS A CA 1
ATOM 985 C C . CYS A 1 123 ? -18.659 -7.410 3.785 1.00 85.31 123 CYS A C 1
ATOM 987 O O . CYS A 1 123 ? -19.710 -6.908 3.391 1.00 85.31 123 CYS A O 1
ATOM 989 N N . ALA A 1 124 ? -18.345 -8.683 3.508 1.00 85.06 124 ALA A N 1
ATOM 990 C CA . ALA A 1 124 ? -19.216 -9.566 2.731 1.00 85.06 124 ALA A CA 1
ATOM 991 C C . ALA A 1 124 ? -20.587 -9.772 3.399 1.00 85.06 124 ALA A C 1
ATOM 993 O O . ALA A 1 124 ? -21.613 -9.758 2.717 1.00 85.06 124 ALA A O 1
ATOM 994 N N . LYS A 1 125 ? -20.633 -9.905 4.735 1.00 85.94 125 LYS A N 1
ATOM 995 C CA . LYS A 1 125 ? -21.897 -10.010 5.488 1.00 85.94 125 LYS A CA 1
ATOM 996 C C . LYS A 1 125 ? -22.716 -8.721 5.432 1.00 85.94 125 LYS A C 1
ATOM 998 O O . LYS A 1 125 ? -23.938 -8.790 5.329 1.00 85.94 125 LYS A O 1
ATOM 1003 N N . LYS A 1 126 ? -22.055 -7.561 5.488 1.00 83.81 126 LYS A N 1
ATOM 1004 C CA . LYS A 1 126 ? -22.708 -6.244 5.434 1.00 83.81 126 LYS A CA 1
ATOM 1005 C C . LYS A 1 126 ? -23.007 -5.732 4.024 1.00 83.81 126 LYS A C 1
ATOM 1007 O O . LYS A 1 126 ? -23.782 -4.793 3.887 1.00 83.81 126 LYS A O 1
ATOM 1012 N N . ARG A 1 127 ? -22.453 -6.371 2.988 1.00 83.00 127 ARG A N 1
ATOM 1013 C CA . ARG A 1 127 ? -22.465 -5.891 1.593 1.00 83.00 127 ARG A CA 1
ATOM 1014 C C . ARG A 1 127 ? -21.822 -4.508 1.443 1.00 83.00 127 ARG A C 1
ATOM 1016 O O . ARG A 1 127 ? -22.298 -3.676 0.679 1.00 83.00 127 ARG A O 1
ATOM 1023 N N . GLU A 1 128 ? -20.738 -4.288 2.174 1.00 84.31 128 GLU A N 1
ATOM 1024 C CA . GLU A 1 128 ? -19.948 -3.056 2.140 1.00 84.31 128 GLU A CA 1
ATOM 1025 C C . GLU A 1 128 ? -18.608 -3.299 1.423 1.00 84.31 128 GLU A C 1
ATOM 1027 O O . GLU A 1 128 ? -18.100 -4.425 1.440 1.00 84.31 128 GLU A O 1
ATOM 1032 N N . PRO A 1 129 ? -18.007 -2.273 0.796 1.00 83.94 129 PRO A N 1
ATOM 1033 C CA . PRO A 1 129 ? -16.681 -2.398 0.199 1.00 83.94 129 PRO A CA 1
ATOM 1034 C C . PRO A 1 129 ? -15.603 -2.526 1.285 1.00 83.94 129 PRO A C 1
ATOM 1036 O O . PRO A 1 129 ? -15.511 -1.690 2.183 1.00 83.94 129 PRO A O 1
ATOM 1039 N N . VAL A 1 130 ? -14.727 -3.534 1.170 1.00 84.12 130 VAL A N 1
ATOM 1040 C CA . VAL A 1 130 ? -13.654 -3.796 2.159 1.00 84.12 130 VAL A CA 1
ATOM 1041 C C . VAL A 1 130 ? -12.704 -2.608 2.303 1.00 84.12 130 VAL A C 1
ATOM 1043 O O . VAL A 1 130 ? -12.240 -2.296 3.398 1.00 84.12 130 VAL A O 1
ATOM 1046 N N . CYS A 1 131 ? -12.414 -1.936 1.189 1.00 87.50 131 CYS A N 1
ATOM 1047 C CA . CYS A 1 131 ? -11.454 -0.840 1.139 1.00 87.50 131 CYS A CA 1
ATOM 1048 C C . CYS A 1 131 ? -12.091 0.553 1.264 1.00 87.50 131 CYS A C 1
ATOM 1050 O O . CYS A 1 131 ? -11.351 1.530 1.216 1.00 87.50 131 CYS A O 1
ATOM 1052 N N . GLY A 1 132 ? -13.416 0.669 1.433 1.00 89.38 132 GLY A N 1
ATOM 1053 C CA . GLY A 1 132 ? -14.137 1.945 1.314 1.00 89.38 132 GLY A CA 1
ATOM 1054 C C . GLY A 1 132 ? -13.570 3.065 2.192 1.00 89.38 132 GLY A C 1
ATOM 1055 O O . GLY A 1 132 ? -13.226 4.133 1.690 1.00 89.38 132 GLY A O 1
ATOM 1056 N N . GLN A 1 133 ? -13.372 2.798 3.488 1.00 89.38 133 GLN A N 1
ATOM 1057 C CA . GLN A 1 133 ? -12.813 3.794 4.412 1.00 89.38 133 GLN A CA 1
ATOM 1058 C C . GLN A 1 133 ? -11.374 4.187 4.050 1.00 89.38 133 GLN A C 1
ATOM 1060 O O . GLN A 1 133 ? -11.025 5.365 4.059 1.00 89.38 133 GLN A O 1
ATOM 1065 N N . PHE A 1 134 ? -10.538 3.227 3.648 1.00 93.38 134 PHE A N 1
ATOM 1066 C CA . PHE A 1 134 ? -9.162 3.519 3.240 1.00 93.38 134 PHE A CA 1
ATOM 1067 C C . PHE A 1 134 ? -9.098 4.312 1.930 1.00 93.38 134 PHE A C 1
ATOM 1069 O O . PHE A 1 134 ? -8.220 5.156 1.775 1.00 93.38 134 PHE A O 1
ATOM 1076 N N . LEU A 1 135 ? -10.015 4.055 0.992 1.00 94.19 135 LEU A N 1
ATOM 1077 C CA . LEU A 1 135 ? -10.118 4.795 -0.267 1.00 94.19 135 LEU A CA 1
ATOM 1078 C C . LEU A 1 135 ? -10.535 6.246 -0.014 1.00 94.19 135 LEU A C 1
ATOM 1080 O O . LEU A 1 135 ? -9.961 7.149 -0.620 1.00 94.19 135 LEU A O 1
ATOM 1084 N N . ASN A 1 136 ? -11.455 6.480 0.928 1.00 93.88 136 ASN A N 1
ATOM 1085 C CA . ASN A 1 136 ? -11.832 7.830 1.348 1.00 93.88 136 ASN A CA 1
ATOM 1086 C C . ASN A 1 136 ? -10.627 8.609 1.889 1.00 93.88 136 ASN A C 1
ATOM 1088 O O . ASN A 1 136 ? -10.422 9.761 1.501 1.00 93.88 136 ASN A O 1
ATOM 1092 N N . LEU A 1 137 ? -9.790 7.961 2.710 1.00 95.56 137 LEU A N 1
ATOM 1093 C CA . LEU A 1 137 ? -8.584 8.571 3.275 1.00 95.56 137 LEU A CA 1
ATOM 1094 C C . LEU A 1 137 ? -7.566 9.005 2.211 1.00 95.56 137 LEU A C 1
ATOM 1096 O O . LEU A 1 137 ? -6.805 9.927 2.477 1.00 95.56 137 LEU A O 1
ATOM 1100 N N . LEU A 1 138 ? -7.567 8.425 1.001 1.00 96.31 138 LEU A N 1
ATOM 1101 C CA . LEU A 1 138 ? -6.670 8.842 -0.092 1.00 96.31 138 LEU A CA 1
ATOM 1102 C C . LEU A 1 138 ? -6.951 10.255 -0.623 1.00 96.31 138 LEU A C 1
ATOM 1104 O O . LEU A 1 138 ? -6.077 10.833 -1.271 1.00 96.31 138 LEU A O 1
ATOM 1108 N N . ASN A 1 139 ? -8.141 10.801 -0.354 1.00 93.81 139 ASN A N 1
ATOM 1109 C CA . ASN A 1 139 ? -8.512 12.176 -0.699 1.00 93.81 139 ASN A CA 1
ATOM 1110 C C . ASN A 1 139 ? -8.055 13.203 0.355 1.00 93.81 139 ASN A C 1
ATOM 1112 O O . ASN A 1 139 ? -8.287 14.399 0.181 1.00 93.81 139 ASN A O 1
ATOM 1116 N N . GLY A 1 140 ? -7.447 12.750 1.457 1.00 91.50 140 GLY A N 1
ATOM 1117 C CA . GLY A 1 140 ? -6.924 13.614 2.511 1.00 91.50 140 GLY A CA 1
ATOM 1118 C C . GLY A 1 140 ? -5.647 14.364 2.113 1.00 91.50 140 GLY A C 1
ATOM 1119 O O . GLY A 1 140 ? -5.051 14.124 1.064 1.00 91.50 140 GLY A O 1
ATOM 1120 N N . SER A 1 141 ? -5.211 15.276 2.985 1.00 88.50 141 SER A N 1
ATOM 1121 C CA . SER A 1 141 ? -3.995 16.081 2.794 1.00 88.50 141 SER A CA 1
ATOM 1122 C C . SER A 1 141 ? -2.776 15.576 3.570 1.00 88.50 141 SER A C 1
ATOM 1124 O O . SER A 1 141 ? -1.654 15.967 3.253 1.00 88.50 141 SER A O 1
ATOM 1126 N N . ASP A 1 142 ? -2.967 14.737 4.591 1.00 95.50 142 ASP A N 1
ATOM 1127 C CA . ASP A 1 142 ? -1.864 14.206 5.396 1.00 95.50 142 ASP A CA 1
ATOM 1128 C C . ASP A 1 142 ? -1.094 13.124 4.621 1.00 95.50 142 ASP A C 1
ATOM 1130 O O . ASP A 1 142 ? -1.633 12.070 4.270 1.00 95.50 142 ASP A O 1
ATOM 1134 N N . GLY A 1 143 ? 0.188 13.395 4.360 1.00 95.00 143 GLY A N 1
ATOM 1135 C CA . GLY A 1 143 ? 1.048 12.542 3.542 1.00 95.00 143 GLY A CA 1
ATOM 1136 C C . GLY A 1 143 ? 1.243 11.131 4.102 1.00 95.00 143 GLY A C 1
ATOM 1137 O O . GLY A 1 143 ? 1.302 10.175 3.323 1.00 95.00 143 GLY A O 1
ATOM 1138 N N . PHE A 1 144 ? 1.292 10.968 5.425 1.00 96.75 144 PHE A N 1
ATOM 1139 C CA . PHE A 1 144 ? 1.435 9.655 6.046 1.00 96.75 144 PHE A CA 1
ATOM 1140 C C . PHE A 1 144 ? 0.133 8.859 5.945 1.00 96.75 144 PHE A C 1
ATOM 1142 O O . PHE A 1 144 ? 0.158 7.707 5.509 1.00 96.75 144 PHE A O 1
ATOM 1149 N N . ILE A 1 145 ? -1.002 9.470 6.301 1.00 97.31 145 ILE A N 1
ATOM 1150 C CA . ILE A 1 145 ? -2.333 8.850 6.283 1.00 97.31 145 ILE A CA 1
ATOM 1151 C C . ILE A 1 145 ? -2.646 8.324 4.885 1.00 97.31 145 ILE A C 1
ATOM 1153 O O . ILE A 1 145 ? -2.986 7.145 4.746 1.00 97.31 145 ILE A O 1
ATOM 1157 N N . VAL A 1 146 ? -2.478 9.144 3.840 1.00 97.12 146 VAL A N 1
ATOM 1158 C CA . VAL A 1 146 ? -2.793 8.728 2.462 1.00 97.12 146 VAL A CA 1
ATOM 1159 C C . VAL A 1 146 ? -1.888 7.574 2.008 1.00 97.12 146 VAL A C 1
ATOM 1161 O O . VAL A 1 146 ? -2.358 6.603 1.417 1.00 97.12 146 VAL A O 1
ATOM 1164 N N . ASN A 1 147 ? -0.592 7.607 2.339 1.00 97.50 147 ASN A N 1
ATOM 1165 C CA . ASN A 1 147 ? 0.361 6.584 1.898 1.00 97.50 147 ASN A CA 1
ATOM 1166 C C . ASN A 1 147 ? 0.279 5.285 2.709 1.00 97.50 147 ASN A C 1
ATOM 1168 O O . ASN A 1 147 ? 0.477 4.204 2.146 1.00 97.50 147 ASN A O 1
ATOM 1172 N N . MET A 1 148 ? -0.031 5.360 4.005 1.00 97.56 148 MET A N 1
ATOM 1173 C CA . MET A 1 148 ? -0.282 4.179 4.828 1.00 97.56 148 MET A CA 1
ATOM 1174 C C . MET A 1 148 ? -1.604 3.517 4.430 1.00 97.56 148 MET A C 1
ATOM 1176 O O . MET A 1 148 ? -1.650 2.299 4.256 1.00 97.56 148 MET A O 1
ATOM 1180 N N . SER A 1 149 ? -2.647 4.309 4.169 1.00 97.25 149 SER A N 1
ATOM 1181 C CA . SER A 1 149 ? -3.921 3.808 3.637 1.00 97.25 149 SER A CA 1
ATOM 1182 C C . SER A 1 149 ? -3.719 3.109 2.293 1.00 97.25 149 SER A C 1
ATOM 1184 O O . SER A 1 149 ? -4.166 1.978 2.110 1.00 97.25 149 SER A O 1
ATOM 1186 N N . ALA A 1 150 ? -2.948 3.710 1.378 1.00 97.25 150 ALA A N 1
ATOM 1187 C CA . ALA A 1 150 ? -2.624 3.094 0.093 1.00 97.25 150 ALA A CA 1
ATOM 1188 C C . ALA A 1 150 ? -1.895 1.750 0.243 1.00 97.25 150 ALA A C 1
ATOM 1190 O O . ALA A 1 150 ? -2.166 0.808 -0.505 1.00 97.25 150 ALA A O 1
ATOM 1191 N N . ARG A 1 151 ? -0.991 1.638 1.220 1.00 95.94 151 ARG A N 1
ATOM 1192 C CA . ARG A 1 151 ? -0.281 0.394 1.532 1.00 95.94 151 ARG A CA 1
ATOM 1193 C C . ARG A 1 151 ? -1.221 -0.681 2.079 1.00 95.94 151 ARG A C 1
ATOM 1195 O O . ARG A 1 151 ? -1.134 -1.826 1.634 1.00 95.94 151 ARG A O 1
ATOM 1202 N N . ILE A 1 152 ? -2.125 -0.325 2.990 1.00 95.62 152 ILE A N 1
ATOM 1203 C CA . ILE A 1 152 ? -3.140 -1.242 3.530 1.00 95.62 152 ILE A CA 1
ATOM 1204 C C . ILE A 1 152 ? -4.065 -1.734 2.412 1.00 95.62 152 ILE A C 1
ATOM 1206 O O . ILE A 1 152 ? -4.277 -2.942 2.300 1.00 95.62 152 ILE A O 1
ATOM 1210 N N . ILE A 1 153 ? -4.519 -0.843 1.521 1.00 94.81 153 ILE A N 1
ATOM 1211 C CA . ILE A 1 153 ? -5.312 -1.214 0.338 1.00 94.81 153 ILE A CA 1
ATOM 1212 C C . ILE A 1 153 ? -4.560 -2.251 -0.500 1.00 94.81 153 ILE A C 1
ATOM 1214 O O . ILE A 1 153 ? -5.126 -3.294 -0.813 1.00 94.81 153 ILE A O 1
ATOM 1218 N N . ALA A 1 154 ? -3.276 -2.031 -0.813 1.00 94.00 154 ALA A N 1
ATOM 1219 C CA . ALA A 1 154 ? -2.486 -2.995 -1.586 1.00 94.00 154 ALA A CA 1
ATOM 1220 C C . ALA A 1 154 ? -2.405 -4.374 -0.909 1.00 94.00 154 ALA A C 1
ATOM 1222 O O . ALA A 1 154 ? -2.494 -5.397 -1.592 1.00 94.00 154 ALA A O 1
ATOM 1223 N N . LYS A 1 155 ? -2.243 -4.414 0.421 1.00 92.88 155 LYS A N 1
ATOM 1224 C CA . LYS A 1 155 ? -2.215 -5.660 1.204 1.00 92.88 155 LYS A CA 1
ATOM 1225 C C . LYS A 1 155 ? -3.554 -6.388 1.125 1.00 92.88 155 LYS A C 1
ATOM 1227 O O . LYS A 1 155 ? -3.586 -7.545 0.712 1.00 92.88 155 LYS A O 1
ATOM 1232 N N . ILE A 1 156 ? -4.648 -5.700 1.445 1.00 91.06 156 ILE A N 1
ATOM 1233 C CA . ILE A 1 156 ? -6.009 -6.250 1.413 1.00 91.06 156 ILE A CA 1
ATOM 1234 C C . ILE A 1 156 ? -6.351 -6.763 0.007 1.00 91.06 156 ILE A C 1
ATOM 1236 O O . ILE A 1 156 ? -6.790 -7.900 -0.150 1.00 91.06 156 ILE A O 1
ATOM 1240 N N . ALA A 1 157 ? -6.056 -5.967 -1.023 1.00 88.69 157 ALA A N 1
ATOM 1241 C CA . ALA A 1 157 ? -6.320 -6.285 -2.423 1.00 88.69 157 ALA A CA 1
ATOM 1242 C C . ALA A 1 157 ? -5.622 -7.551 -2.924 1.00 88.69 157 ALA A C 1
ATOM 1244 O O . ALA A 1 157 ? -6.107 -8.184 -3.863 1.00 88.69 157 ALA A O 1
ATOM 1245 N N . CYS A 1 158 ? -4.438 -7.855 -2.381 1.00 88.88 158 CYS A N 1
ATOM 1246 C CA . CYS A 1 158 ? -3.511 -8.808 -2.989 1.00 88.88 158 CYS A CA 1
A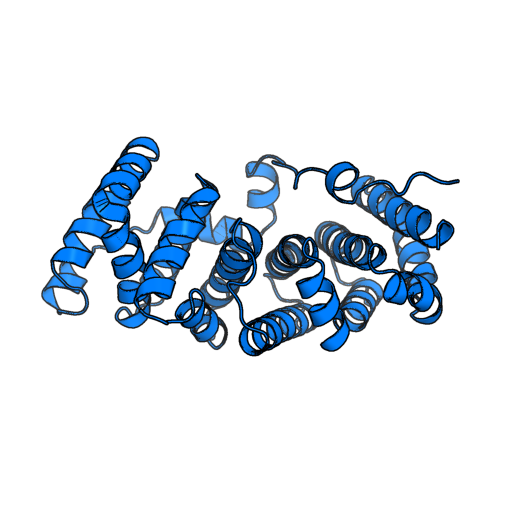TOM 1247 C C . CYS A 1 158 ? -3.218 -10.038 -2.140 1.00 88.88 158 CYS A C 1
ATOM 1249 O O . CYS A 1 158 ? -2.711 -11.016 -2.690 1.00 88.88 158 CYS A O 1
ATOM 1251 N N . TRP A 1 159 ? -3.439 -9.976 -0.828 1.00 89.50 159 TRP A N 1
ATOM 1252 C CA . TRP A 1 159 ? -3.161 -11.083 0.087 1.00 89.50 159 TRP A CA 1
ATOM 1253 C C . TRP A 1 159 ? -4.384 -11.945 0.368 1.00 89.50 159 TRP A C 1
ATOM 1255 O O . TRP A 1 159 ? -4.229 -13.011 0.954 1.00 89.50 159 TRP A O 1
ATOM 1265 N N . ASN A 1 160 ? -5.572 -11.528 -0.074 1.00 79.19 160 ASN A N 1
ATOM 1266 C CA . ASN A 1 160 ? -6.766 -12.343 0.071 1.00 79.19 160 ASN A CA 1
ATOM 1267 C C . ASN A 1 160 ? -6.765 -13.495 -0.956 1.00 79.19 160 ASN A C 1
ATOM 1269 O O . ASN A 1 160 ? -6.677 -13.228 -2.159 1.00 79.19 160 ASN A O 1
ATOM 1273 N N . PRO A 1 161 ? -6.876 -14.763 -0.515 1.00 64.94 161 PRO A N 1
ATOM 1274 C CA . PRO A 1 161 ? -6.988 -15.916 -1.410 1.00 64.94 161 PRO A CA 1
ATOM 1275 C C . PRO A 1 161 ? -8.256 -15.897 -2.277 1.00 64.94 161 PRO A C 1
ATOM 1277 O O . PRO A 1 161 ? -8.253 -16.430 -3.387 1.00 64.94 161 PRO A O 1
ATOM 1280 N N . SER A 1 162 ? -9.326 -15.270 -1.783 1.00 62.22 162 SER A N 1
ATOM 1281 C CA . SER A 1 162 ? -10.578 -15.035 -2.502 1.00 62.22 162 SER A CA 1
ATOM 1282 C C . SER A 1 162 ? -10.433 -13.752 -3.319 1.00 62.22 162 SER A C 1
ATOM 1284 O O . SER A 1 162 ? -10.735 -12.656 -2.850 1.00 62.22 162 SER A O 1
ATOM 1286 N N . ALA A 1 163 ? -9.864 -13.884 -4.517 1.00 53.66 163 ALA A N 1
ATOM 1287 C CA . ALA A 1 163 ? -9.620 -12.769 -5.426 1.00 53.66 163 ALA A CA 1
ATOM 1288 C C . ALA A 1 163 ? -10.900 -11.935 -5.673 1.00 53.66 163 ALA A C 1
ATOM 1290 O O . ALA A 1 163 ? -11.987 -12.505 -5.775 1.00 53.66 163 ALA A O 1
ATOM 1291 N N . ASN A 1 164 ? -10.728 -10.609 -5.815 1.00 61.47 164 ASN A N 1
ATOM 1292 C CA . ASN A 1 164 ? -11.729 -9.572 -6.161 1.00 61.47 164 ASN A CA 1
ATOM 1293 C C . ASN A 1 164 ? -12.336 -8.768 -4.995 1.00 61.47 164 ASN A C 1
ATOM 1295 O O . ASN A 1 164 ? -13.544 -8.550 -4.955 1.00 61.47 164 ASN A O 1
ATOM 1299 N N . LEU A 1 165 ? -11.509 -8.270 -4.065 1.00 67.44 165 LEU A N 1
ATOM 1300 C CA . LEU A 1 165 ? -11.994 -7.343 -3.025 1.00 67.44 165 LEU A CA 1
ATOM 1301 C C . LEU A 1 165 ? -12.151 -5.889 -3.483 1.00 67.44 165 LEU A C 1
ATOM 1303 O O . LEU A 1 165 ? -12.906 -5.149 -2.858 1.00 67.44 165 LEU A O 1
ATOM 1307 N N . LEU A 1 166 ? -11.430 -5.468 -4.526 1.00 82.31 166 LEU A N 1
ATOM 1308 C CA . LEU A 1 166 ? -11.676 -4.176 -5.161 1.00 82.31 166 LEU A CA 1
ATOM 1309 C C . LEU A 1 166 ? -12.528 -4.397 -6.396 1.00 82.31 166 LEU A C 1
ATOM 1311 O O . LEU A 1 166 ? -12.151 -5.157 -7.292 1.00 82.31 166 LEU A O 1
ATOM 1315 N N . ASP A 1 167 ? -13.657 -3.702 -6.446 1.00 85.88 167 ASP A N 1
ATOM 1316 C CA . ASP A 1 167 ? -14.423 -3.619 -7.672 1.00 85.88 167 ASP A CA 1
ATOM 1317 C C . ASP A 1 167 ? -13.653 -2.827 -8.748 1.00 85.88 167 ASP A C 1
ATOM 1319 O O . ASP A 1 167 ? -12.589 -2.241 -8.519 1.00 85.88 167 ASP A O 1
ATOM 1323 N N . SER A 1 168 ? -14.173 -2.844 -9.976 1.00 87.62 168 SER A N 1
ATOM 1324 C CA . SER A 1 168 ? -13.490 -2.205 -11.106 1.00 87.62 168 SER A CA 1
ATOM 1325 C C . SER A 1 168 ? -13.353 -0.685 -10.953 1.00 87.62 168 SER A C 1
ATOM 1327 O O . SER A 1 168 ? -12.382 -0.127 -11.467 1.00 87.62 168 SER A O 1
ATOM 1329 N N . SER A 1 169 ? -14.296 -0.019 -10.281 1.00 91.00 169 SER A N 1
ATOM 1330 C CA . SER A 1 169 ? -14.272 1.429 -10.035 1.00 91.00 169 SER A CA 1
ATOM 1331 C C . SER A 1 169 ? -13.225 1.801 -8.994 1.00 91.00 169 SER A C 1
ATOM 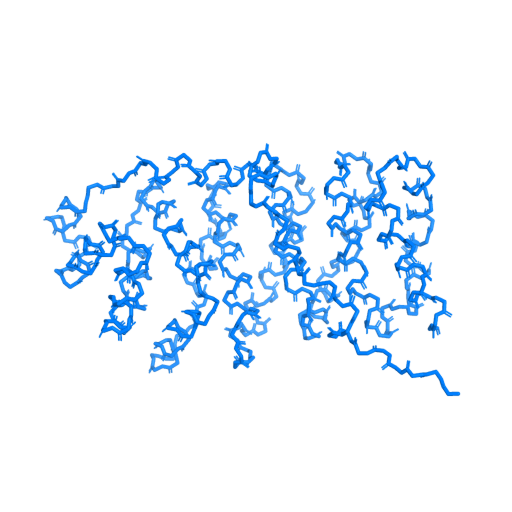1333 O O . SER A 1 169 ? -12.382 2.659 -9.261 1.00 91.00 169 SER A O 1
ATOM 1335 N N . ASP A 1 170 ? -13.222 1.113 -7.859 1.00 92.19 170 ASP A N 1
ATOM 1336 C CA . ASP A 1 170 ? -12.302 1.355 -6.757 1.00 92.19 170 ASP A CA 1
ATOM 1337 C C . ASP A 1 170 ? -10.866 1.026 -7.165 1.00 92.19 170 ASP A C 1
ATOM 1339 O O . ASP A 1 170 ? -9.937 1.785 -6.881 1.00 92.19 170 ASP A O 1
ATOM 1343 N N . LEU A 1 171 ? -10.669 -0.068 -7.912 1.00 92.38 171 LEU A N 1
ATOM 1344 C CA . LEU A 1 171 ? -9.370 -0.401 -8.488 1.00 92.38 171 LEU A CA 1
ATOM 1345 C C . LEU A 1 171 ? -8.892 0.692 -9.451 1.00 92.38 171 LEU A C 1
ATOM 1347 O O . LEU A 1 171 ? -7.717 1.058 -9.433 1.00 92.38 171 LEU A O 1
ATOM 1351 N N . HIS A 1 172 ? -9.780 1.213 -10.301 1.00 93.88 172 HIS A N 1
ATOM 1352 C CA . HIS A 1 172 ? -9.431 2.283 -11.230 1.00 93.88 172 HIS A CA 1
ATOM 1353 C C . HIS A 1 172 ? -9.037 3.564 -10.488 1.00 93.88 172 HIS A C 1
ATOM 1355 O O . HIS A 1 172 ? -7.991 4.139 -10.794 1.00 93.88 172 HIS A O 1
ATOM 1361 N N . PHE A 1 173 ? -9.821 3.968 -9.484 1.00 95.44 173 PHE A N 1
ATOM 1362 C CA . PHE A 1 173 ? -9.519 5.111 -8.623 1.00 95.44 173 PHE A CA 1
ATOM 1363 C C . PHE A 1 173 ? -8.160 4.945 -7.934 1.00 95.44 173 PHE A C 1
ATOM 1365 O O . PHE A 1 173 ? -7.296 5.814 -8.049 1.00 95.44 173 PHE A O 1
ATOM 1372 N N . TYR A 1 174 ? -7.928 3.796 -7.298 1.00 96.62 174 TYR A N 1
ATOM 1373 C CA . TYR A 1 174 ? -6.690 3.507 -6.582 1.00 96.62 174 TYR A CA 1
ATOM 1374 C C . TYR A 1 174 ? -5.453 3.516 -7.495 1.00 96.62 174 TYR A C 1
ATOM 1376 O O . TYR A 1 174 ? -4.429 4.119 -7.169 1.00 96.62 174 TYR A O 1
ATOM 1384 N N . LEU A 1 175 ? -5.535 2.886 -8.671 1.00 96.31 175 LEU A N 1
ATOM 1385 C CA . LEU A 1 175 ? -4.432 2.877 -9.636 1.00 96.31 175 LEU A CA 1
ATOM 1386 C C . LEU A 1 175 ? -4.170 4.263 -10.234 1.00 96.31 175 LEU A C 1
ATOM 1388 O O . LEU A 1 175 ? -3.012 4.604 -10.487 1.00 96.31 175 LEU A O 1
ATOM 1392 N N . ASN A 1 176 ? -5.216 5.064 -10.446 1.00 96.44 176 ASN A N 1
ATOM 1393 C CA . ASN A 1 176 ? -5.060 6.446 -10.881 1.00 96.44 176 ASN A CA 1
ATOM 1394 C C . ASN A 1 176 ? -4.372 7.288 -9.798 1.00 96.44 176 ASN A C 1
ATOM 1396 O O . ASN A 1 176 ? -3.424 8.009 -10.097 1.00 96.44 176 ASN A O 1
ATOM 1400 N N . TRP A 1 177 ? -4.766 7.118 -8.532 1.00 97.19 177 TRP A N 1
ATOM 1401 C CA . TRP A 1 177 ? -4.104 7.764 -7.400 1.00 97.19 177 TRP A CA 1
ATOM 1402 C C . TRP A 1 177 ? -2.611 7.411 -7.344 1.00 97.19 177 TRP A C 1
ATOM 1404 O O . TRP A 1 177 ? -1.774 8.310 -7.288 1.00 97.19 177 TRP A O 1
ATOM 1414 N N . LEU A 1 178 ? -2.250 6.126 -7.466 1.00 96.75 178 LEU A N 1
ATOM 1415 C CA . LEU A 1 178 ? -0.842 5.705 -7.510 1.00 96.75 178 LEU A CA 1
ATOM 1416 C C . LEU A 1 178 ? -0.080 6.365 -8.670 1.00 96.75 178 LEU A C 1
ATOM 1418 O O . LEU A 1 178 ? 1.060 6.791 -8.490 1.00 96.75 178 LEU A O 1
ATOM 1422 N N . ASN A 1 179 ? -0.697 6.480 -9.849 1.00 95.00 179 ASN A N 1
ATOM 1423 C CA . ASN A 1 179 ? -0.094 7.162 -10.993 1.00 95.00 179 ASN A CA 1
ATOM 1424 C C . ASN A 1 179 ? 0.132 8.655 -10.746 1.00 95.00 179 ASN A C 1
ATOM 1426 O O . ASN A 1 179 ? 1.192 9.163 -11.109 1.00 95.00 179 ASN A O 1
ATOM 1430 N N . GLU A 1 180 ? -0.822 9.360 -10.141 1.00 95.06 180 GLU A N 1
ATOM 1431 C CA . GLU A 1 180 ? -0.647 10.775 -9.801 1.00 95.06 180 GLU A CA 1
ATOM 1432 C C . GLU A 1 180 ? 0.469 10.964 -8.770 1.00 95.06 180 GLU A C 1
ATOM 1434 O O . GLU A 1 180 ? 1.344 11.809 -8.958 1.00 95.06 180 GLU A O 1
ATOM 1439 N N . GLN A 1 181 ? 0.541 10.104 -7.750 1.00 94.94 181 GLN A N 1
ATOM 1440 C CA . GLN A 1 181 ? 1.629 10.154 -6.769 1.00 94.94 181 GLN A CA 1
ATOM 1441 C C . GLN A 1 181 ? 3.013 9.931 -7.399 1.00 94.94 181 GLN A C 1
ATOM 1443 O O . GLN A 1 181 ? 3.981 10.584 -7.007 1.00 94.94 181 GLN A O 1
ATOM 1448 N N . LEU A 1 182 ? 3.118 9.067 -8.419 1.00 93.62 182 LEU A N 1
ATOM 1449 C CA . LEU A 1 182 ? 4.364 8.901 -9.173 1.00 93.62 182 LEU A CA 1
ATOM 1450 C C . LEU A 1 182 ? 4.783 10.179 -9.917 1.00 93.62 182 LEU A C 1
ATOM 1452 O O . LEU A 1 182 ? 5.977 10.448 -10.038 1.00 93.62 182 LEU A O 1
ATOM 1456 N N . LYS A 1 183 ? 3.822 10.958 -10.429 1.00 92.31 183 LYS A N 1
ATOM 1457 C CA . LYS A 1 183 ? 4.093 12.212 -11.154 1.00 92.31 183 LYS A CA 1
ATOM 1458 C C . LYS A 1 183 ? 4.537 13.330 -10.215 1.00 92.31 183 LYS A C 1
ATOM 1460 O O . LYS A 1 183 ? 5.390 14.123 -10.601 1.00 92.31 183 LYS A O 1
ATOM 1465 N N . LEU A 1 184 ? 3.983 13.376 -9.002 1.00 90.56 184 LEU A N 1
ATOM 1466 C CA . LEU A 1 184 ? 4.351 14.363 -7.982 1.00 90.56 184 LEU A CA 1
ATOM 1467 C C . LEU A 1 184 ? 5.800 14.201 -7.502 1.00 90.56 184 LEU A C 1
ATOM 1469 O O . LEU A 1 184 ? 6.403 15.182 -7.080 1.00 90.56 184 LEU A O 1
ATOM 1473 N N . ASN A 1 185 ? 6.355 12.983 -7.577 1.00 84.50 185 ASN A N 1
ATOM 1474 C CA . ASN A 1 185 ? 7.714 12.661 -7.125 1.00 84.50 185 ASN A CA 1
ATOM 1475 C C . ASN A 1 185 ? 7.990 13.134 -5.678 1.00 84.50 185 ASN A C 1
ATOM 1477 O O . ASN A 1 185 ? 9.033 13.716 -5.382 1.00 84.50 185 ASN A O 1
ATOM 1481 N N . GLY A 1 186 ? 7.019 12.915 -4.784 1.00 88.25 186 GLY A N 1
ATOM 1482 C CA . GLY A 1 186 ? 7.094 13.320 -3.377 1.00 88.25 186 GLY A CA 1
ATOM 1483 C C . GLY A 1 186 ? 7.943 12.393 -2.499 1.00 88.25 186 GLY A C 1
ATOM 1484 O O . GLY A 1 186 ? 8.465 11.368 -2.937 1.00 88.25 186 GLY A O 1
ATOM 1485 N N . GLU A 1 187 ? 8.034 12.710 -1.208 1.00 91.19 187 GLU A N 1
ATOM 1486 C CA . GLU A 1 187 ? 8.855 11.965 -0.237 1.00 91.19 187 GLU A CA 1
ATOM 1487 C C . GLU A 1 187 ? 8.433 10.490 -0.047 1.00 91.19 187 GLU A C 1
ATOM 1489 O O . GLU A 1 187 ? 9.258 9.630 0.268 1.00 91.19 187 GLU A O 1
ATOM 1494 N N . TYR A 1 188 ? 7.166 10.162 -0.327 1.00 93.62 188 TYR A N 1
ATOM 1495 C CA . TYR A 1 188 ? 6.613 8.806 -0.216 1.00 93.62 188 TYR A CA 1
ATOM 1496 C C . TYR A 1 188 ? 6.741 7.964 -1.495 1.00 93.62 188 TYR A C 1
ATOM 1498 O O . TYR A 1 188 ? 6.182 6.867 -1.572 1.00 93.62 188 TYR A O 1
ATOM 1506 N N . MET A 1 189 ? 7.504 8.420 -2.493 1.00 92.19 189 MET A N 1
ATOM 1507 C CA . MET A 1 189 ? 7.658 7.748 -3.791 1.00 92.19 189 MET A CA 1
ATOM 1508 C C . MET A 1 189 ? 8.049 6.265 -3.672 1.00 92.19 189 MET A C 1
ATOM 1510 O O . MET A 1 189 ? 7.558 5.414 -4.416 1.00 92.19 189 MET A O 1
ATOM 1514 N N . GLN A 1 190 ? 8.889 5.925 -2.688 1.00 92.12 190 GLN A N 1
ATOM 1515 C CA . GLN A 1 190 ? 9.266 4.533 -2.423 1.00 92.12 190 GLN A CA 1
ATOM 1516 C C . GLN A 1 190 ? 8.089 3.666 -1.947 1.00 92.12 190 GLN A C 1
ATOM 1518 O O . GLN A 1 190 ? 8.034 2.475 -2.266 1.00 92.12 190 GLN A O 1
ATOM 1523 N N . SER A 1 191 ? 7.149 4.246 -1.191 1.00 93.50 191 SER A N 1
ATOM 1524 C CA . SER A 1 191 ? 5.933 3.561 -0.740 1.00 93.50 191 SER A CA 1
ATOM 1525 C C . SER A 1 191 ? 4.984 3.305 -1.907 1.00 93.50 191 SER A C 1
ATOM 1527 O O . SER A 1 191 ? 4.511 2.183 -2.091 1.00 93.50 191 SER A O 1
ATOM 1529 N N . VAL A 1 192 ? 4.774 4.313 -2.756 1.00 95.56 192 VAL A N 1
ATOM 1530 C CA . VAL A 1 192 ? 3.936 4.216 -3.963 1.00 95.56 192 VAL A CA 1
ATOM 1531 C C . VAL A 1 192 ? 4.481 3.141 -4.906 1.00 95.56 192 VAL A C 1
ATOM 1533 O O . VAL A 1 192 ? 3.750 2.238 -5.323 1.00 95.56 192 VAL A O 1
ATOM 1536 N N . GLY A 1 193 ? 5.793 3.162 -5.170 1.00 94.50 193 GLY A N 1
ATOM 1537 C CA . GLY A 1 193 ? 6.471 2.126 -5.949 1.00 94.50 193 GLY A CA 1
ATOM 1538 C C . GLY A 1 193 ? 6.290 0.731 -5.345 1.00 94.50 193 GLY A C 1
ATOM 1539 O O . GLY A 1 193 ? 6.032 -0.234 -6.067 1.00 94.50 193 GLY A O 1
ATOM 1540 N N . ARG A 1 194 ? 6.347 0.611 -4.013 1.00 93.00 194 ARG A N 1
ATOM 1541 C CA . ARG A 1 194 ? 6.109 -0.660 -3.321 1.00 93.00 194 ARG A CA 1
ATOM 1542 C C . ARG A 1 194 ? 4.668 -1.150 -3.458 1.00 93.00 194 ARG A C 1
ATOM 1544 O O . ARG A 1 194 ? 4.473 -2.341 -3.699 1.00 93.00 194 ARG A O 1
ATOM 1551 N N . CYS A 1 195 ? 3.683 -0.267 -3.335 1.00 95.31 195 CYS A N 1
ATOM 1552 C CA . CYS A 1 195 ? 2.276 -0.612 -3.537 1.00 95.31 195 CYS A CA 1
ATOM 1553 C C . CYS A 1 195 ? 2.063 -1.190 -4.942 1.00 95.31 195 CYS A C 1
ATOM 1555 O O . CYS A 1 195 ? 1.510 -2.280 -5.086 1.00 95.31 195 CYS A O 1
ATOM 1557 N N . LEU A 1 196 ? 2.624 -0.545 -5.971 1.00 95.50 196 LEU A N 1
ATOM 1558 C CA . LEU A 1 196 ? 2.575 -1.047 -7.347 1.00 95.50 196 LEU A CA 1
ATOM 1559 C C . LEU A 1 196 ? 3.238 -2.424 -7.507 1.00 95.50 196 LEU A C 1
ATOM 1561 O O . LEU A 1 196 ? 2.675 -3.294 -8.166 1.00 95.50 196 LEU A O 1
ATOM 1565 N N . GLN A 1 197 ? 4.390 -2.673 -6.875 1.00 93.19 197 GLN A N 1
ATOM 1566 C CA . GLN A 1 197 ? 5.044 -3.992 -6.917 1.00 93.19 197 GLN A CA 1
ATOM 1567 C C . GLN A 1 197 ? 4.201 -5.120 -6.304 1.00 93.19 197 GLN A C 1
ATOM 1569 O O . GLN A 1 197 ? 4.401 -6.289 -6.650 1.00 93.19 197 GLN A O 1
ATOM 1574 N N . VAL A 1 198 ? 3.324 -4.798 -5.351 1.00 91.50 198 VAL A N 1
ATOM 1575 C CA . VAL A 1 198 ? 2.394 -5.756 -4.740 1.00 91.50 198 VAL A CA 1
ATOM 1576 C C . VAL A 1 198 ? 1.209 -5.980 -5.678 1.00 91.50 198 VAL A C 1
ATOM 1578 O O . VAL A 1 198 ? 0.934 -7.120 -6.047 1.00 91.50 198 VAL A O 1
ATOM 1581 N N . VAL A 1 199 ? 0.582 -4.896 -6.136 1.00 92.00 199 VAL A N 1
ATOM 1582 C CA . VAL A 1 199 ? -0.629 -4.921 -6.967 1.00 92.00 199 VAL A CA 1
ATOM 1583 C C . VAL A 1 199 ? -0.394 -5.539 -8.345 1.00 92.00 199 VAL A C 1
ATOM 1585 O O . VAL A 1 199 ? -1.152 -6.404 -8.778 1.00 92.00 199 VAL A O 1
ATOM 1588 N N . LEU A 1 200 ? 0.705 -5.205 -9.022 1.00 92.75 200 LEU A N 1
ATOM 1589 C CA . LEU A 1 200 ? 0.989 -5.691 -10.379 1.00 92.75 200 LEU A CA 1
ATOM 1590 C C . LEU A 1 200 ? 1.355 -7.185 -10.454 1.00 92.75 200 LEU A C 1
ATOM 1592 O O . LEU A 1 200 ? 1.619 -7.702 -11.542 1.00 92.75 200 LEU A O 1
ATOM 1596 N N . ARG A 1 201 ? 1.358 -7.912 -9.330 1.00 89.00 201 ARG A N 1
ATOM 1597 C CA . ARG A 1 201 ? 1.497 -9.379 -9.319 1.00 89.00 201 ARG A CA 1
ATOM 1598 C C . ARG A 1 201 ? 0.250 -10.083 -9.838 1.00 89.00 201 ARG A C 1
ATOM 1600 O O . ARG A 1 201 ? 0.371 -11.187 -10.364 1.00 89.00 201 ARG A O 1
ATOM 1607 N N . HIS A 1 202 ? -0.903 -9.424 -9.781 1.00 88.25 202 HIS A N 1
ATOM 1608 C CA . HIS A 1 202 ? -2.174 -9.956 -10.265 1.00 88.25 202 HIS A CA 1
ATOM 1609 C C . HIS A 1 202 ? -2.466 -9.518 -11.703 1.00 88.25 202 HIS A C 1
ATOM 1611 O O . HIS A 1 202 ? -2.309 -8.350 -12.062 1.00 88.25 202 HIS A O 1
ATOM 1617 N N . ASP A 1 203 ? -2.892 -10.466 -12.536 1.00 88.50 203 ASP A N 1
ATOM 1618 C CA . ASP A 1 203 ? -3.148 -10.277 -13.970 1.00 88.50 203 ASP A CA 1
ATOM 1619 C C . ASP A 1 203 ? -4.193 -9.196 -14.253 1.00 88.50 203 ASP A C 1
ATOM 1621 O O . ASP A 1 203 ? -3.979 -8.326 -15.104 1.00 88.50 203 ASP A O 1
ATOM 1625 N N . GLU A 1 204 ? -5.295 -9.217 -13.507 1.00 88.75 204 GLU A N 1
ATOM 1626 C CA . GLU A 1 204 ? -6.395 -8.262 -13.650 1.00 88.75 204 GLU A CA 1
ATOM 1627 C C . GLU A 1 204 ? -5.942 -6.833 -13.339 1.00 88.75 204 GLU A C 1
ATOM 1629 O O . GLU A 1 204 ? -6.222 -5.896 -14.094 1.00 88.75 204 GLU A O 1
ATOM 1634 N N . TYR A 1 205 ? -5.140 -6.674 -12.285 1.00 91.94 205 TYR A N 1
ATOM 1635 C CA . TYR A 1 205 ? -4.616 -5.377 -11.874 1.00 91.94 205 TYR A CA 1
ATOM 1636 C C . TYR A 1 205 ? -3.579 -4.842 -12.869 1.00 91.94 205 TYR A C 1
ATOM 1638 O O . TYR A 1 205 ? -3.545 -3.639 -13.129 1.00 91.94 205 TYR A O 1
ATOM 1646 N N . ARG A 1 206 ? -2.789 -5.711 -13.521 1.00 92.19 206 ARG A N 1
ATOM 1647 C CA . ARG A 1 206 ? -1.911 -5.294 -14.634 1.00 92.19 206 ARG A CA 1
ATOM 1648 C C . ARG A 1 206 ? -2.707 -4.744 -15.812 1.00 92.19 206 ARG A C 1
ATOM 1650 O O . ARG A 1 206 ? -2.322 -3.726 -16.386 1.00 92.19 206 ARG A O 1
ATOM 1657 N N . LEU A 1 207 ? -3.809 -5.398 -16.180 1.00 91.69 207 LEU A N 1
ATOM 1658 C CA . LEU A 1 207 ? -4.679 -4.919 -17.256 1.00 91.69 207 LEU A CA 1
ATOM 1659 C C . LEU A 1 207 ? -5.297 -3.562 -16.910 1.00 91.69 207 LEU A C 1
ATOM 1661 O O . LEU A 1 207 ? -5.303 -2.670 -17.758 1.00 91.69 207 LEU A O 1
ATOM 1665 N N . ALA A 1 208 ? -5.776 -3.391 -15.678 1.00 92.75 208 ALA A N 1
ATOM 1666 C CA . ALA A 1 208 ? -6.303 -2.117 -15.200 1.00 92.75 208 ALA A CA 1
ATOM 1667 C C . ALA A 1 208 ? -5.227 -1.016 -15.195 1.00 92.75 208 ALA A C 1
ATOM 1669 O O . ALA A 1 208 ? -5.483 0.087 -15.673 1.00 92.75 208 ALA A O 1
ATOM 1670 N N . PHE A 1 209 ? -3.998 -1.331 -14.774 1.00 94.81 209 PHE A N 1
ATOM 1671 C CA . PHE A 1 209 ? -2.890 -0.373 -14.755 1.00 94.81 209 PHE A CA 1
ATOM 1672 C C . PHE A 1 209 ? -2.479 0.100 -16.156 1.00 94.81 209 PHE A C 1
ATOM 1674 O O . PHE A 1 209 ? -2.149 1.267 -16.360 1.00 94.81 209 PHE A O 1
ATOM 1681 N N . ILE A 1 210 ? -2.546 -0.785 -17.155 1.00 91.94 210 ILE A N 1
ATOM 1682 C CA . ILE A 1 210 ? -2.327 -0.410 -18.559 1.00 91.94 210 ILE A CA 1
ATOM 1683 C C . ILE A 1 210 ? -3.425 0.548 -19.051 1.00 91.94 210 ILE A C 1
ATOM 1685 O O . ILE A 1 210 ? -3.119 1.466 -19.808 1.00 91.94 210 ILE A O 1
ATOM 1689 N N . LYS A 1 211 ? -4.683 0.365 -18.621 1.00 91.25 211 LYS A N 1
ATOM 1690 C CA . LYS A 1 211 ? -5.807 1.238 -19.013 1.00 91.25 211 LYS A CA 1
ATOM 1691 C C . LYS A 1 211 ? -5.677 2.662 -18.465 1.00 91.25 211 LYS A C 1
ATOM 1693 O O . LYS A 1 211 ? -6.089 3.586 -19.151 1.00 91.25 211 LYS A O 1
ATOM 1698 N N . VAL A 1 212 ? -5.084 2.844 -17.283 1.00 93.19 212 VAL A N 1
ATOM 1699 C CA . VAL A 1 212 ? -4.809 4.174 -16.691 1.00 93.19 212 VAL A CA 1
ATOM 1700 C C . VAL A 1 212 ? -3.489 4.791 -17.178 1.00 93.19 212 VAL A C 1
ATOM 1702 O O . VAL A 1 212 ? -2.913 5.636 -16.501 1.00 93.19 212 VAL A O 1
ATOM 1705 N N . GLU A 1 213 ? -2.950 4.324 -18.310 1.00 92.56 213 GLU A N 1
ATOM 1706 C CA . GLU A 1 213 ? -1.662 4.767 -18.872 1.00 92.56 213 GLU A CA 1
ATOM 1707 C C . GLU A 1 213 ? -0.472 4.674 -17.896 1.00 92.56 213 GLU A C 1
ATOM 1709 O O . GLU A 1 213 ? 0.548 5.354 -18.046 1.00 92.56 213 GLU A O 1
ATOM 1714 N N . GLY A 1 214 ? -0.560 3.778 -16.910 1.00 93.56 214 GLY A N 1
ATOM 1715 C CA . GLY A 1 214 ? 0.468 3.588 -15.892 1.00 93.56 214 GLY A CA 1
ATOM 1716 C C . GLY A 1 214 ? 1.872 3.304 -16.440 1.00 93.56 214 GLY A C 1
ATOM 1717 O O . GLY A 1 214 ? 2.826 3.936 -15.981 1.00 93.56 214 GLY A O 1
ATOM 1718 N N . PRO A 1 215 ? 2.048 2.445 -17.468 1.00 93.38 215 PRO A N 1
ATOM 1719 C CA . PRO A 1 215 ? 3.368 2.209 -18.047 1.00 93.38 215 PRO A CA 1
ATOM 1720 C C . PRO A 1 215 ? 4.017 3.477 -18.616 1.00 93.38 215 PRO A C 1
ATOM 1722 O O . PRO A 1 215 ? 5.217 3.673 -18.451 1.00 93.38 215 PRO A O 1
ATOM 1725 N N . SER A 1 216 ? 3.234 4.362 -19.239 1.00 93.19 216 SER A N 1
ATOM 1726 C CA . SER A 1 216 ? 3.733 5.638 -19.763 1.00 93.19 216 SER A CA 1
ATOM 1727 C C . SER A 1 216 ? 4.222 6.548 -18.635 1.00 93.19 216 SER A C 1
ATOM 1729 O O . SER A 1 216 ? 5.262 7.191 -18.770 1.00 93.19 216 SER A O 1
ATOM 1731 N N . THR A 1 217 ? 3.512 6.569 -17.502 1.00 94.81 217 THR A N 1
ATOM 1732 C CA . THR A 1 217 ? 3.924 7.305 -16.297 1.00 94.81 217 THR A CA 1
ATOM 1733 C C . THR A 1 217 ? 5.240 6.764 -15.736 1.00 94.81 217 THR A C 1
ATOM 1735 O O . THR A 1 217 ? 6.162 7.546 -15.507 1.00 94.81 217 THR A O 1
ATOM 1738 N N . LEU A 1 218 ? 5.384 5.438 -15.607 1.00 95.25 218 LEU A N 1
ATOM 1739 C CA . LEU A 1 218 ? 6.636 4.811 -15.154 1.00 95.25 218 LEU A CA 1
ATOM 1740 C C . LEU A 1 218 ? 7.829 5.217 -16.027 1.00 95.25 218 LEU A C 1
ATOM 1742 O O . LEU A 1 218 ? 8.890 5.556 -15.507 1.00 95.25 218 LEU A O 1
ATOM 1746 N N . LEU A 1 219 ? 7.653 5.207 -17.350 1.00 93.88 219 LEU A N 1
ATOM 1747 C CA . LEU A 1 219 ? 8.714 5.556 -18.295 1.00 93.88 219 LEU A CA 1
ATOM 1748 C C . LEU A 1 219 ? 9.099 7.031 -18.217 1.00 93.88 219 LEU A C 1
ATOM 1750 O O . LEU A 1 219 ? 10.287 7.333 -18.217 1.00 93.88 219 LEU A O 1
ATOM 1754 N N . LYS A 1 220 ? 8.124 7.940 -18.094 1.00 93.56 220 LYS A N 1
ATOM 1755 C CA . LYS A 1 220 ? 8.388 9.378 -17.917 1.00 93.56 220 LYS A CA 1
ATOM 1756 C C . LYS A 1 220 ? 9.198 9.652 -16.649 1.00 93.56 220 LYS A C 1
ATOM 1758 O O . LYS A 1 220 ? 10.167 10.404 -16.696 1.00 93.56 220 LYS A O 1
ATOM 1763 N N . VAL A 1 221 ? 8.835 9.012 -15.537 1.00 94.25 221 VAL A N 1
ATOM 1764 C CA . VAL A 1 221 ? 9.550 9.159 -14.260 1.00 94.25 221 VAL A CA 1
ATOM 1765 C C . VAL A 1 221 ? 10.958 8.563 -14.332 1.00 94.25 221 VAL A C 1
ATOM 1767 O O . VAL A 1 221 ? 11.906 9.167 -13.845 1.00 94.25 221 VAL A O 1
ATOM 1770 N N . LEU A 1 222 ? 11.130 7.400 -14.966 1.00 93.62 222 LEU A N 1
ATOM 1771 C CA . LEU A 1 222 ? 12.457 6.805 -15.163 1.00 93.62 222 LEU A CA 1
ATOM 1772 C C . LEU A 1 222 ? 13.341 7.663 -16.080 1.00 93.62 222 LEU A C 1
ATOM 1774 O O . LEU A 1 222 ? 14.527 7.836 -15.804 1.00 93.62 222 LEU A O 1
ATOM 1778 N N . ALA A 1 223 ? 12.761 8.240 -17.134 1.00 92.12 223 ALA A N 1
ATOM 1779 C CA . ALA A 1 223 ? 13.463 9.100 -18.079 1.00 92.12 223 ALA A CA 1
ATOM 1780 C C . ALA A 1 223 ? 13.881 10.453 -17.481 1.00 92.12 223 ALA A C 1
ATOM 1782 O O . ALA A 1 223 ? 14.853 11.034 -17.955 1.00 92.12 223 ALA A O 1
ATOM 1783 N N . SER A 1 224 ? 13.205 10.950 -16.434 1.00 89.25 224 SER A N 1
ATOM 1784 C CA . SER A 1 224 ? 13.586 12.215 -15.784 1.00 89.25 224 SER A CA 1
ATOM 1785 C C . SER A 1 224 ? 14.949 12.142 -15.088 1.00 89.25 224 SER A C 1
ATOM 1787 O O . SER A 1 224 ? 15.556 13.178 -14.831 1.00 89.25 224 SER A O 1
ATOM 1789 N N . ARG A 1 225 ? 15.432 10.929 -14.770 1.00 79.44 225 ARG A N 1
ATOM 1790 C CA . ARG A 1 225 ? 16.682 10.653 -14.035 1.00 79.44 225 ARG A CA 1
ATOM 1791 C C . ARG A 1 225 ? 16.786 11.336 -12.660 1.00 79.44 225 ARG A C 1
ATOM 1793 O O . ARG A 1 225 ? 17.853 11.340 -12.058 1.00 79.44 225 ARG A O 1
ATOM 1800 N N . GLN A 1 226 ? 15.681 11.854 -12.126 1.00 82.56 226 GLN A N 1
ATOM 1801 C CA . GLN A 1 226 ? 15.635 12.519 -10.816 1.00 82.56 226 GLN A CA 1
ATOM 1802 C C . GLN A 1 226 ? 15.449 11.541 -9.649 1.00 82.56 226 GLN A C 1
ATOM 1804 O O . GLN A 1 226 ? 15.534 11.925 -8.485 1.00 82.56 226 GLN A O 1
ATOM 1809 N N . VAL A 1 227 ? 15.174 10.272 -9.948 1.00 86.06 227 VAL A N 1
ATOM 1810 C CA . VAL A 1 227 ? 14.872 9.256 -8.942 1.00 86.06 227 VAL A CA 1
ATOM 1811 C C . VAL A 1 227 ? 16.121 8.484 -8.520 1.00 86.06 227 VAL A C 1
ATOM 1813 O O . VAL A 1 227 ? 16.962 8.115 -9.342 1.00 86.06 227 VAL A O 1
ATOM 1816 N N . ASN A 1 228 ? 16.226 8.198 -7.222 1.00 88.81 228 ASN A N 1
ATOM 1817 C CA . ASN A 1 228 ? 17.330 7.414 -6.673 1.00 88.81 228 ASN A CA 1
ATOM 1818 C C . ASN A 1 228 ? 17.292 5.946 -7.155 1.00 88.81 228 ASN A C 1
ATOM 1820 O O . ASN A 1 228 ? 16.272 5.446 -7.635 1.00 88.81 228 ASN A O 1
ATOM 1824 N N . PHE A 1 229 ? 18.397 5.216 -6.976 1.00 89.19 229 PHE A N 1
ATOM 1825 C CA . PHE A 1 229 ? 18.516 3.828 -7.444 1.00 89.19 229 PHE A CA 1
ATOM 1826 C C . PHE A 1 229 ? 17.474 2.867 -6.835 1.00 89.19 229 PHE A C 1
ATOM 1828 O O . PHE A 1 229 ? 17.164 1.836 -7.434 1.00 89.19 229 PHE A O 1
ATOM 1835 N N . GLN A 1 230 ? 16.949 3.166 -5.639 1.00 89.06 230 GLN A N 1
ATOM 1836 C CA . GLN A 1 230 ? 15.918 2.356 -4.989 1.00 89.06 230 GLN A CA 1
ATOM 1837 C C . GLN A 1 230 ? 14.587 2.489 -5.734 1.00 89.06 230 GLN A C 1
ATOM 1839 O O . GLN A 1 230 ? 13.976 1.477 -6.074 1.00 89.06 230 GLN A O 1
ATOM 1844 N N . ILE A 1 231 ? 14.180 3.721 -6.048 1.00 91.56 231 ILE A N 1
ATOM 1845 C CA . ILE A 1 231 ? 12.980 4.003 -6.839 1.00 91.56 231 ILE A CA 1
ATOM 1846 C C . ILE A 1 231 ? 13.162 3.471 -8.266 1.00 91.56 231 ILE A C 1
ATOM 1848 O O . ILE A 1 231 ? 12.273 2.787 -8.762 1.00 91.56 231 ILE A O 1
ATOM 1852 N N . GLN A 1 232 ? 14.327 3.673 -8.899 1.00 92.44 232 GLN A N 1
ATOM 1853 C CA . GLN A 1 232 ? 14.627 3.083 -10.215 1.00 92.44 232 GLN A CA 1
ATOM 1854 C C . GLN A 1 232 ? 14.391 1.571 -10.211 1.00 92.44 232 GLN A C 1
ATOM 1856 O O . GLN A 1 232 ? 13.634 1.062 -11.035 1.00 92.44 232 GLN A O 1
ATOM 1861 N N . TYR A 1 233 ? 14.974 0.855 -9.244 1.00 93.44 233 TYR A N 1
ATOM 1862 C CA . TYR A 1 233 ? 14.752 -0.581 -9.086 1.00 93.44 233 TYR A CA 1
ATOM 1863 C C . TYR A 1 233 ? 13.260 -0.918 -8.960 1.00 93.44 233 TYR A C 1
ATOM 1865 O O . TYR A 1 233 ? 12.780 -1.817 -9.649 1.00 93.44 233 TYR A O 1
ATOM 1873 N N . GLN A 1 234 ? 12.514 -0.195 -8.120 1.00 93.62 234 GLN A N 1
ATOM 1874 C CA . GLN A 1 234 ? 11.089 -0.453 -7.909 1.00 93.62 234 GLN A CA 1
ATOM 1875 C C . GLN A 1 234 ? 10.256 -0.253 -9.180 1.00 93.62 234 GLN A C 1
ATOM 1877 O O . GLN A 1 234 ? 9.463 -1.128 -9.525 1.00 93.62 234 GLN A O 1
ATOM 1882 N N . LEU A 1 235 ? 10.458 0.850 -9.905 1.00 95.06 235 LEU A N 1
ATOM 1883 C CA . LEU A 1 235 ? 9.710 1.142 -11.129 1.00 95.06 235 LEU A CA 1
ATOM 1884 C C . LEU A 1 235 ? 10.085 0.185 -12.270 1.00 95.06 235 LEU A C 1
ATOM 1886 O O . LEU A 1 235 ? 9.207 -0.276 -12.998 1.00 95.06 235 LEU A O 1
ATOM 1890 N N . ILE A 1 236 ? 11.364 -0.185 -12.396 1.00 95.12 236 ILE A N 1
ATOM 1891 C CA . ILE A 1 236 ? 11.808 -1.185 -13.380 1.00 95.12 236 ILE A CA 1
ATOM 1892 C C . ILE A 1 236 ? 11.243 -2.566 -13.032 1.00 95.12 236 ILE A C 1
ATOM 1894 O O . ILE A 1 236 ? 10.844 -3.310 -13.925 1.00 95.12 236 ILE A O 1
ATOM 1898 N N . PHE A 1 237 ? 11.122 -2.902 -11.746 1.00 94.62 237 PHE A N 1
ATOM 1899 C CA . PHE A 1 237 ? 10.427 -4.114 -11.315 1.00 94.62 237 PHE A CA 1
ATOM 1900 C C . PHE A 1 237 ? 8.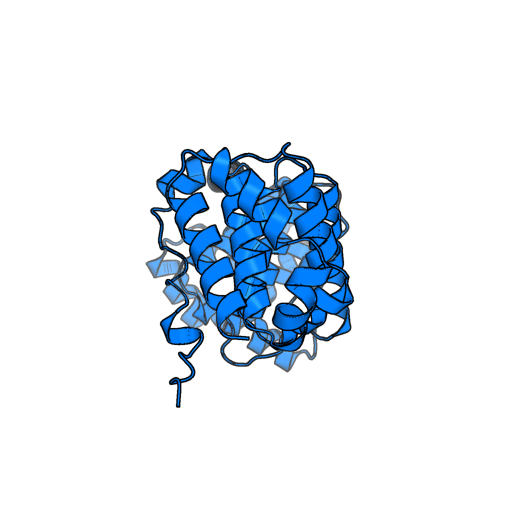950 -4.089 -11.730 1.00 94.62 237 PHE A C 1
ATOM 1902 O O . PHE A 1 237 ? 8.436 -5.095 -12.212 1.00 94.62 237 PHE A O 1
ATOM 1909 N N . CYS A 1 238 ? 8.264 -2.949 -11.603 1.00 95.31 238 CYS A N 1
ATOM 1910 C CA . CYS A 1 238 ? 6.895 -2.799 -12.102 1.00 95.31 238 CYS A CA 1
ATOM 1911 C C . CYS A 1 238 ? 6.820 -3.006 -13.623 1.00 95.31 238 CYS A C 1
ATOM 1913 O O . CYS A 1 238 ? 5.942 -3.729 -14.092 1.00 95.31 238 CYS A O 1
ATOM 1915 N N . LEU A 1 239 ? 7.767 -2.459 -14.396 1.00 94.44 239 LEU A N 1
ATOM 1916 C CA . LEU A 1 239 ? 7.866 -2.726 -15.837 1.00 94.44 239 LEU A CA 1
ATOM 1917 C C . LEU A 1 239 ? 8.093 -4.214 -16.129 1.00 94.44 239 LEU A C 1
ATOM 1919 O O . LEU A 1 239 ? 7.438 -4.768 -17.010 1.00 94.44 239 LEU A O 1
ATOM 1923 N N . TRP A 1 240 ? 8.959 -4.881 -15.364 1.00 94.25 240 TRP A N 1
ATOM 1924 C CA . TRP A 1 240 ? 9.183 -6.321 -15.476 1.00 94.25 240 TRP A CA 1
ATOM 1925 C C . TRP A 1 240 ? 7.900 -7.120 -15.221 1.00 94.25 240 TRP A C 1
ATOM 1927 O O . TRP A 1 240 ? 7.547 -7.968 -16.038 1.00 94.25 240 TRP A O 1
ATOM 1937 N N . LEU A 1 241 ? 7.137 -6.800 -14.171 1.00 92.75 241 LEU A N 1
ATOM 1938 C CA . LEU A 1 241 ? 5.831 -7.422 -13.918 1.00 92.75 241 LEU A CA 1
ATOM 1939 C C . LEU A 1 241 ? 4.861 -7.227 -15.096 1.00 92.75 241 LEU A C 1
ATOM 1941 O O . LEU A 1 241 ? 4.134 -8.149 -15.465 1.00 92.75 241 LEU A O 1
ATOM 1945 N N . LEU A 1 242 ? 4.873 -6.054 -15.732 1.00 92.44 242 LEU A N 1
ATOM 1946 C CA . LEU A 1 242 ? 4.037 -5.779 -16.902 1.00 92.44 242 LEU A CA 1
ATOM 1947 C C . LEU A 1 242 ? 4.446 -6.591 -18.136 1.00 92.44 242 LEU A C 1
ATOM 1949 O O . LEU A 1 242 ? 3.578 -6.922 -18.944 1.00 92.44 242 LEU A O 1
ATOM 1953 N N . THR A 1 243 ? 5.722 -6.973 -18.279 1.00 90.81 243 THR A N 1
ATOM 1954 C CA . THR A 1 243 ? 6.182 -7.797 -19.418 1.00 90.81 243 THR A CA 1
ATOM 1955 C C . THR A 1 243 ? 5.555 -9.189 -19.468 1.00 90.81 243 THR A C 1
ATOM 1957 O O . THR A 1 243 ? 5.528 -9.807 -20.528 1.00 90.81 243 THR A O 1
ATOM 1960 N N . PHE A 1 244 ? 4.973 -9.668 -18.368 1.00 87.56 244 PHE A N 1
ATOM 1961 C CA . PHE A 1 244 ? 4.211 -10.916 -18.369 1.00 87.56 244 PHE A CA 1
ATOM 1962 C C . PHE A 1 244 ? 2.852 -10.801 -19.075 1.00 87.56 244 PHE A C 1
ATOM 1964 O O . PHE A 1 244 ? 2.217 -11.819 -19.337 1.00 87.56 244 PHE A O 1
ATOM 1971 N N . ASN A 1 245 ? 2.395 -9.590 -19.412 1.00 87.19 245 ASN A N 1
ATOM 1972 C CA . ASN A 1 245 ? 1.271 -9.399 -20.319 1.00 87.19 245 ASN A CA 1
ATOM 1973 C C . ASN A 1 245 ? 1.769 -9.422 -21.782 1.00 87.19 245 ASN A C 1
ATOM 1975 O O . ASN A 1 245 ? 2.485 -8.500 -22.184 1.00 87.19 245 ASN A O 1
ATOM 1979 N N . PRO A 1 246 ? 1.353 -10.393 -22.621 1.00 84.12 246 PRO A N 1
ATOM 1980 C CA . PRO A 1 246 ? 1.872 -10.523 -23.987 1.00 84.12 246 PRO A CA 1
ATOM 1981 C C . PRO A 1 246 ? 1.636 -9.284 -24.860 1.00 84.12 246 PRO A C 1
ATOM 1983 O O . PRO A 1 246 ? 2.502 -8.892 -25.640 1.00 84.12 246 PRO A O 1
ATOM 1986 N N . LYS A 1 247 ? 0.483 -8.616 -24.701 1.00 84.25 247 LYS A N 1
ATOM 1987 C CA . LYS A 1 247 ? 0.145 -7.408 -25.471 1.00 84.25 247 LYS A CA 1
ATOM 1988 C C . LYS A 1 247 ? 1.041 -6.234 -25.086 1.00 84.25 247 LYS A C 1
ATOM 1990 O O . LYS A 1 247 ? 1.412 -5.441 -25.950 1.00 84.25 247 LYS A O 1
ATOM 1995 N N . PHE A 1 248 ? 1.376 -6.109 -23.801 1.00 86.19 248 PHE A N 1
ATOM 1996 C CA . PHE A 1 248 ? 2.325 -5.100 -23.344 1.00 86.19 248 PHE A CA 1
ATOM 1997 C C . PHE A 1 248 ? 3.737 -5.411 -23.842 1.00 86.19 248 PHE A C 1
ATOM 1999 O O . PHE A 1 248 ? 4.385 -4.529 -24.401 1.00 86.19 248 PHE A O 1
ATOM 2006 N N . ALA A 1 249 ? 4.184 -6.664 -23.724 1.00 84.56 249 ALA A N 1
ATOM 2007 C CA . ALA A 1 249 ? 5.519 -7.073 -24.149 1.00 84.56 249 ALA A CA 1
ATOM 2008 C C . ALA A 1 249 ? 5.790 -6.780 -25.637 1.00 84.56 249 ALA A C 1
ATOM 2010 O O . ALA A 1 249 ? 6.838 -6.234 -25.970 1.00 84.56 249 ALA A O 1
ATOM 2011 N N . GLN A 1 250 ? 4.814 -7.021 -26.518 1.00 83.81 250 GLN A N 1
ATOM 2012 C CA . GLN A 1 250 ? 4.916 -6.677 -27.945 1.00 83.81 250 GLN A CA 1
ATOM 2013 C C . GLN A 1 250 ? 4.997 -5.162 -28.199 1.00 83.81 250 GLN A C 1
ATOM 2015 O O . GLN A 1 250 ? 5.664 -4.707 -29.129 1.00 83.81 250 GLN A O 1
ATOM 2020 N N . LYS A 1 251 ? 4.307 -4.353 -27.384 1.00 84.62 251 LYS A N 1
ATOM 2021 C CA . LYS A 1 251 ? 4.280 -2.886 -27.516 1.00 84.62 251 LYS A CA 1
ATOM 2022 C C . LYS A 1 251 ? 5.462 -2.194 -26.841 1.00 84.62 251 LYS A C 1
ATOM 2024 O O . LYS A 1 251 ? 5.769 -1.060 -27.192 1.00 84.62 251 LYS A O 1
ATOM 2029 N N . MET A 1 252 ? 6.146 -2.868 -25.925 1.00 83.50 252 MET A N 1
ATOM 2030 C CA . MET A 1 252 ? 7.255 -2.338 -25.132 1.00 83.50 252 MET A CA 1
ATOM 2031 C C . MET A 1 252 ? 8.356 -1.693 -25.986 1.00 83.50 252 MET A C 1
ATOM 2033 O O . MET A 1 252 ? 8.863 -0.630 -25.636 1.00 83.50 252 MET A O 1
ATOM 2037 N N . ASN A 1 253 ? 8.685 -2.288 -27.136 1.00 77.81 253 ASN A N 1
ATOM 2038 C CA . ASN A 1 253 ? 9.690 -1.729 -28.043 1.00 77.81 253 ASN A CA 1
ATOM 2039 C C . ASN A 1 253 ? 9.249 -0.380 -28.634 1.00 77.81 253 ASN A C 1
ATOM 2041 O O . ASN A 1 253 ? 10.027 0.567 -28.689 1.00 77.81 253 ASN A O 1
ATOM 2045 N N . LYS A 1 254 ? 7.968 -0.268 -29.006 1.00 82.94 254 LYS A N 1
ATOM 2046 C CA . LYS A 1 254 ? 7.379 0.964 -29.555 1.00 82.94 254 LYS A CA 1
ATOM 2047 C C . LYS A 1 254 ? 7.233 2.067 -28.506 1.00 82.94 254 LYS A C 1
ATOM 2049 O O . LYS A 1 254 ? 7.234 3.236 -28.860 1.00 82.94 254 LYS A O 1
ATOM 2054 N N . LEU A 1 255 ? 7.113 1.697 -27.231 1.00 83.81 255 LEU A N 1
ATOM 2055 C CA . LEU A 1 255 ? 7.004 2.633 -26.107 1.00 83.81 255 LEU A CA 1
ATOM 2056 C C . LEU A 1 255 ? 8.357 3.216 -25.664 1.00 83.81 255 LEU A C 1
ATOM 2058 O O . LEU A 1 255 ? 8.392 4.001 -24.723 1.00 83.81 255 LEU A O 1
ATOM 2062 N N . GLY A 1 256 ? 9.471 2.830 -26.298 1.00 85.50 256 GLY A N 1
ATOM 2063 C CA . GLY A 1 256 ? 10.796 3.345 -25.943 1.00 85.50 256 GLY A CA 1
ATOM 2064 C C . GLY A 1 256 ? 11.354 2.783 -24.632 1.00 85.50 256 GLY A C 1
ATOM 2065 O O . GLY A 1 256 ? 12.269 3.368 -24.058 1.00 85.50 256 GLY A O 1
ATOM 2066 N N . VAL A 1 257 ? 10.851 1.634 -24.161 1.00 89.75 257 VAL A N 1
ATOM 2067 C CA . VAL A 1 257 ? 11.332 1.022 -22.909 1.00 89.75 257 VAL A CA 1
ATOM 2068 C C . VAL A 1 257 ? 12.793 0.587 -23.019 1.00 89.75 257 VAL A C 1
ATOM 2070 O O . VAL A 1 257 ? 13.562 0.815 -22.091 1.00 89.75 257 VAL A O 1
ATOM 2073 N N . ILE A 1 258 ? 13.197 -0.021 -24.142 1.00 89.12 258 ILE A N 1
ATOM 2074 C CA . ILE A 1 258 ? 14.565 -0.542 -24.295 1.00 89.12 258 ILE A CA 1
ATOM 2075 C C . ILE A 1 258 ? 15.621 0.574 -24.224 1.00 89.12 258 ILE A C 1
ATOM 2077 O O . ILE A 1 258 ? 16.535 0.418 -23.416 1.00 89.12 258 ILE A O 1
ATOM 2081 N N . PRO A 1 259 ? 15.505 1.692 -24.974 1.00 91.69 259 PRO A N 1
ATOM 2082 C CA . PRO A 1 259 ? 16.443 2.810 -24.855 1.00 91.69 259 PRO A CA 1
ATOM 2083 C C . PRO A 1 259 ? 16.563 3.351 -23.427 1.00 91.69 259 PRO A C 1
ATOM 2085 O O . PRO A 1 259 ? 17.668 3.429 -22.904 1.00 91.69 259 PRO A O 1
ATOM 2088 N N . ILE A 1 260 ? 15.436 3.623 -22.755 1.00 92.88 260 ILE A N 1
ATOM 2089 C CA . ILE A 1 260 ? 15.436 4.170 -21.386 1.00 92.88 260 ILE A CA 1
ATOM 2090 C C . ILE A 1 260 ? 16.147 3.220 -20.413 1.00 92.88 260 ILE A C 1
ATOM 2092 O O . ILE A 1 260 ? 16.922 3.656 -19.565 1.00 92.88 260 ILE A O 1
ATOM 2096 N N . LEU A 1 261 ? 15.903 1.912 -20.519 1.00 93.19 261 LEU A N 1
ATOM 2097 C CA . LEU A 1 261 ? 16.553 0.939 -19.642 1.00 93.19 261 LEU A CA 1
ATOM 2098 C C . LEU A 1 261 ? 18.030 0.716 -19.987 1.00 93.19 261 LEU A C 1
ATOM 2100 O O . LEU A 1 261 ? 18.810 0.453 -19.077 1.00 93.19 261 LEU A O 1
ATOM 2104 N N . ALA A 1 262 ? 18.422 0.802 -21.260 1.00 92.00 262 ALA A N 1
ATOM 2105 C CA . ALA A 1 262 ? 19.821 0.687 -21.675 1.00 92.00 262 ALA A CA 1
ATOM 2106 C C . ALA A 1 262 ? 20.659 1.855 -21.133 1.00 92.00 262 ALA A C 1
ATOM 2108 O O . ALA A 1 262 ? 21.741 1.632 -20.597 1.00 92.00 262 ALA A O 1
ATOM 2109 N N . ASP A 1 263 ? 20.100 3.060 -21.184 1.00 92.06 263 ASP A N 1
ATOM 2110 C CA . ASP A 1 263 ? 20.662 4.271 -20.590 1.00 92.06 263 ASP A CA 1
ATOM 2111 C C . ASP A 1 263 ? 20.836 4.152 -19.067 1.00 92.06 263 ASP A C 1
ATOM 2113 O O . ASP A 1 263 ? 21.886 4.464 -18.514 1.00 92.06 263 ASP A O 1
ATOM 2117 N N . ILE A 1 264 ? 19.817 3.666 -18.351 1.00 92.62 264 ILE A N 1
ATOM 2118 C CA . ILE A 1 264 ? 19.938 3.460 -16.897 1.00 92.62 264 ILE A CA 1
ATOM 2119 C C . ILE A 1 264 ? 20.968 2.364 -16.595 1.00 92.62 264 ILE A C 1
ATOM 2121 O O . ILE A 1 264 ? 21.696 2.452 -15.608 1.00 92.62 264 ILE A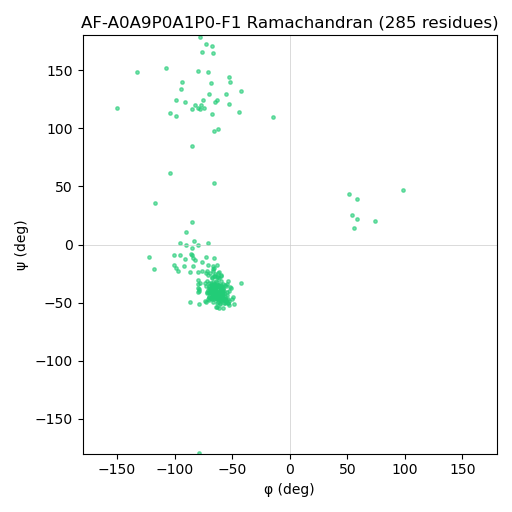 O 1
ATOM 2125 N N . LEU A 1 265 ? 21.042 1.324 -17.430 1.00 92.00 265 LEU A N 1
ATOM 2126 C CA . LEU A 1 265 ? 21.989 0.223 -17.270 1.00 92.00 265 LEU A CA 1
ATOM 2127 C C . LEU A 1 265 ? 23.444 0.677 -17.425 1.00 92.00 265 LEU A C 1
ATOM 2129 O O . LEU A 1 265 ? 24.281 0.184 -16.673 1.00 92.00 265 LEU A O 1
ATOM 2133 N N . SER A 1 266 ? 23.743 1.584 -18.362 1.00 91.19 266 SER A N 1
ATOM 2134 C CA . SER A 1 266 ? 25.105 2.105 -18.549 1.00 91.19 266 SER A CA 1
ATOM 2135 C C . SER A 1 266 ? 25.587 2.915 -17.351 1.00 91.19 266 SER A C 1
ATOM 2137 O O . SER A 1 266 ? 26.764 2.851 -17.005 1.00 91.19 266 SER A O 1
ATOM 2139 N N . ASP A 1 267 ? 24.672 3.630 -16.698 1.00 88.75 267 ASP A N 1
ATOM 2140 C CA . ASP A 1 267 ? 24.999 4.549 -15.606 1.00 88.75 267 ASP A CA 1
ATOM 2141 C C . ASP A 1 267 ? 24.934 3.864 -14.226 1.00 88.75 267 ASP A C 1
ATOM 2143 O O . ASP A 1 267 ? 25.470 4.366 -13.233 1.00 88.75 267 ASP A O 1
ATOM 2147 N N . SER A 1 268 ? 24.257 2.714 -14.122 1.00 87.81 268 SER A N 1
ATOM 2148 C CA . SER A 1 268 ? 23.995 2.075 -12.834 1.00 87.81 268 SER A CA 1
ATOM 2149 C C . SER A 1 268 ? 25.162 1.234 -12.325 1.00 87.81 268 SER A C 1
ATOM 2151 O O . SER A 1 268 ? 25.517 0.199 -12.882 1.00 87.81 268 SER A O 1
ATOM 2153 N N . VAL A 1 269 ? 25.663 1.602 -11.147 1.00 89.25 269 VAL A N 1
ATOM 2154 C CA . VAL A 1 269 ? 26.645 0.817 -10.377 1.00 89.25 269 VAL A CA 1
ATOM 2155 C C . VAL A 1 269 ? 25.997 -0.178 -9.404 1.00 89.25 269 VAL A C 1
ATOM 2157 O O . VAL A 1 269 ? 26.686 -0.853 -8.640 1.00 89.25 269 VAL A O 1
ATOM 2160 N N . LYS A 1 270 ? 24.659 -0.236 -9.345 1.00 90.38 270 LYS A N 1
ATOM 2161 C CA . LYS A 1 270 ? 23.930 -1.062 -8.372 1.00 90.38 270 LYS A CA 1
ATOM 2162 C C . LYS A 1 270 ? 23.487 -2.366 -9.017 1.00 90.38 270 LYS A C 1
ATOM 2164 O O . LYS A 1 270 ? 22.523 -2.382 -9.776 1.00 90.38 270 LYS A O 1
ATOM 2169 N N . GLU A 1 271 ? 24.090 -3.479 -8.598 1.00 90.06 271 GLU A N 1
ATOM 2170 C CA . GLU A 1 271 ? 23.796 -4.805 -9.162 1.00 90.06 271 GLU A CA 1
ATOM 2171 C C . GLU A 1 271 ? 22.305 -5.150 -9.196 1.00 90.06 271 GLU A C 1
ATOM 2173 O O . GLU A 1 271 ? 21.833 -5.761 -10.150 1.00 90.06 271 GLU A O 1
ATOM 2178 N N . LYS A 1 272 ? 21.533 -4.757 -8.176 1.00 89.19 272 LYS A N 1
ATOM 2179 C CA . LYS A 1 272 ? 20.091 -5.035 -8.151 1.00 89.19 272 LYS A CA 1
ATOM 2180 C C . LYS A 1 272 ? 19.332 -4.355 -9.295 1.00 89.19 272 LYS A C 1
ATOM 2182 O O . LYS A 1 272 ? 18.413 -4.958 -9.842 1.00 89.19 272 LYS A O 1
ATOM 2187 N N . VAL A 1 273 ? 19.738 -3.143 -9.684 1.00 90.50 273 VAL A N 1
ATOM 2188 C CA . VAL A 1 273 ? 19.169 -2.403 -10.823 1.00 90.50 273 VAL A CA 1
ATOM 2189 C C . VAL A 1 273 ? 19.591 -3.081 -12.128 1.00 90.50 273 VAL A C 1
ATOM 2191 O O . VAL A 1 273 ? 18.744 -3.399 -12.960 1.00 90.50 273 VAL A O 1
ATOM 2194 N N . THR A 1 274 ? 20.875 -3.417 -12.265 1.00 91.31 274 THR A N 1
ATOM 2195 C CA . THR A 1 274 ? 21.410 -4.172 -13.409 1.00 91.31 274 THR A CA 1
ATOM 2196 C C . THR A 1 274 ? 20.645 -5.485 -13.621 1.00 91.31 274 THR A C 1
ATOM 2198 O O . THR A 1 274 ? 20.155 -5.756 -14.716 1.00 91.31 274 THR A O 1
ATOM 2201 N N . ARG A 1 275 ? 20.474 -6.296 -12.565 1.00 91.81 275 ARG A N 1
ATOM 2202 C CA . ARG A 1 275 ? 19.795 -7.601 -12.632 1.00 91.81 275 ARG A CA 1
ATOM 2203 C C . ARG A 1 275 ? 18.343 -7.477 -13.088 1.00 91.81 275 ARG A C 1
ATOM 2205 O O . ARG A 1 275 ? 17.915 -8.271 -13.925 1.00 91.81 275 ARG A O 1
ATOM 2212 N N . ILE A 1 276 ? 17.590 -6.501 -12.569 1.00 92.25 276 ILE A N 1
ATOM 2213 C CA . ILE A 1 276 ? 16.181 -6.341 -12.954 1.00 92.25 276 ILE A CA 1
ATOM 2214 C C . ILE A 1 276 ? 16.038 -5.840 -14.398 1.00 92.25 276 ILE A C 1
ATOM 2216 O O . ILE A 1 276 ? 15.171 -6.331 -15.116 1.00 92.25 276 ILE A O 1
ATOM 2220 N N . ILE A 1 277 ? 16.931 -4.965 -14.880 1.00 92.94 277 ILE A N 1
ATOM 2221 C CA . ILE A 1 277 ? 16.942 -4.535 -16.290 1.00 92.94 277 ILE A CA 1
ATOM 2222 C C . ILE A 1 277 ? 17.205 -5.726 -17.219 1.00 92.94 277 ILE A C 1
ATOM 2224 O O . ILE A 1 277 ? 16.478 -5.941 -18.191 1.00 92.94 277 ILE A O 1
ATOM 2228 N N . LEU A 1 278 ? 18.200 -6.555 -16.894 1.00 90.88 278 LEU A N 1
ATOM 2229 C CA . LEU A 1 278 ? 18.492 -7.761 -17.670 1.00 90.88 278 LEU A CA 1
ATOM 2230 C C . LEU A 1 278 ? 17.319 -8.754 -17.652 1.00 90.88 278 LEU A C 1
ATOM 2232 O O . LEU A 1 278 ? 17.055 -9.410 -18.663 1.00 90.88 278 LEU A O 1
ATOM 2236 N N . ALA A 1 279 ? 16.584 -8.844 -16.540 1.00 90.12 279 ALA A N 1
ATOM 2237 C CA . ALA A 1 279 ? 15.370 -9.650 -16.455 1.00 90.12 279 ALA A CA 1
ATOM 2238 C C . ALA A 1 279 ? 14.268 -9.131 -17.394 1.00 90.12 279 ALA A C 1
ATOM 2240 O O . ALA A 1 279 ? 13.653 -9.942 -18.088 1.00 90.12 279 ALA A O 1
ATOM 2241 N N . VAL A 1 280 ? 14.069 -7.807 -17.486 1.00 89.50 280 VAL A N 1
ATOM 2242 C CA . VAL A 1 280 ? 13.163 -7.189 -18.473 1.00 89.50 280 VAL A CA 1
ATOM 2243 C C . VAL A 1 280 ? 13.580 -7.580 -19.890 1.00 89.50 280 VAL A C 1
ATOM 2245 O O . VAL A 1 280 ? 12.785 -8.177 -20.612 1.00 89.50 280 VAL A O 1
ATOM 2248 N N . PHE A 1 281 ? 14.843 -7.350 -20.268 1.00 88.50 281 PHE A N 1
ATOM 2249 C CA . PHE A 1 281 ? 15.340 -7.670 -21.613 1.00 88.50 281 PHE A CA 1
ATOM 2250 C C . PHE A 1 281 ? 15.218 -9.155 -21.968 1.00 88.50 281 PHE A C 1
ATOM 2252 O O . PHE A 1 281 ? 14.940 -9.501 -23.119 1.00 88.50 281 PHE A O 1
ATOM 2259 N N . ARG A 1 282 ? 15.392 -10.052 -20.991 1.00 85.88 282 ARG A N 1
ATOM 2260 C CA . ARG A 1 282 ? 15.228 -11.494 -21.197 1.00 85.88 282 ARG A CA 1
ATOM 2261 C C . ARG A 1 282 ? 13.790 -11.867 -21.549 1.00 85.88 282 ARG A C 1
ATOM 2263 O O . ARG A 1 282 ? 13.603 -12.769 -22.364 1.00 85.88 282 ARG A O 1
ATOM 2270 N N . VAL A 1 283 ? 12.796 -11.219 -20.941 1.00 79.12 283 VAL A N 1
ATOM 2271 C CA . VAL A 1 283 ? 11.383 -11.459 -21.271 1.00 79.12 283 VAL A CA 1
ATOM 2272 C C . VAL A 1 283 ? 11.060 -10.879 -22.645 1.00 79.12 283 VAL A C 1
ATOM 2274 O O . VAL A 1 283 ? 10.451 -11.575 -23.452 1.00 79.12 283 VAL A O 1
ATOM 2277 N N . SER A 1 284 ? 11.565 -9.683 -22.964 1.00 67.50 284 SER A N 1
ATOM 2278 C CA . SER A 1 284 ? 11.374 -9.045 -24.275 1.00 67.50 284 SER A CA 1
ATOM 2279 C C . SER A 1 284 ? 11.838 -9.904 -25.449 1.00 67.50 284 SER A C 1
ATOM 2281 O O . SER A 1 284 ? 11.234 -9.850 -26.507 1.00 67.50 284 SER A O 1
ATOM 2283 N N . ARG A 1 285 ? 12.909 -10.694 -25.286 1.00 61.88 285 ARG A N 1
ATOM 2284 C CA . ARG A 1 285 ? 13.441 -11.565 -26.352 1.00 61.88 285 ARG A CA 1
ATOM 2285 C C . ARG A 1 285 ? 12.619 -12.833 -26.601 1.00 61.88 285 ARG A C 1
ATOM 2287 O O . ARG A 1 285 ? 12.873 -13.522 -27.582 1.00 61.88 285 ARG A O 1
ATOM 2294 N N . LYS A 1 286 ? 11.723 -13.203 -25.682 1.00 59.56 286 LYS A N 1
ATOM 2295 C CA . LYS A 1 286 ? 10.899 -14.419 -25.795 1.00 59.56 286 LYS A CA 1
ATOM 2296 C C . LYS A 1 286 ? 9.560 -14.180 -26.497 1.00 59.56 286 LYS A C 1
ATOM 2298 O O . LYS A 1 286 ? 8.877 -15.161 -26.786 1.00 59.56 286 LYS A O 1
ATOM 2303 N N . VAL A 1 287 ? 9.182 -12.918 -26.692 1.00 52.72 287 VAL A N 1
ATOM 2304 C CA . VAL A 1 287 ? 7.915 -12.466 -27.285 1.00 52.72 287 VAL A CA 1
ATOM 2305 C C . VAL A 1 287 ? 8.179 -11.948 -28.688 1.00 52.72 287 VAL A C 1
ATOM 2307 O O . VAL A 1 287 ? 7.320 -12.208 -29.555 1.00 52.72 287 VAL A O 1
#

Radius of gyration: 20.21 Å; Cα contacts (8 Å, |Δi|>4): 294; chains: 1; bounding box: 49×42×57 Å

Foldseek 3Di:
DDPPDDVVNVDDDPPVPPPVVVCVQAPLNVVLVVLLVVDDDCVVCPVVVLADPLLSVLVVQCNPDDLVSVVVSCVVVLLSVLVNLLSCLVRDDDPSVLLNSLSSLLVSCVSPLQSLVSNVVNCVVVVHQSLVSLLVQCPDDDPNSNLSSLLSCLSSQQSHPPHDSDDLVSLLSSLLSLLVCLVVVDSNLLSSLVSLLSQLLDPVSLVSNVVSVVLLSLLVSLQVVPDDPSSLLSSLSSLLSNLVPVVCLVCCVVSCVLVSLVVCCVVDPDVSSVVSSVSSVVSSVVD

InterPro domains:
  IPR004908 ATPase, V1 complex, subunit H [PF03224] (27-282)
  IPR004908 ATPase, V1 complex, subunit H [PTHR10698] (18-282)
  IPR011989 Armadillo-like helical [G3DSA:1.25.10.10] (16-284)
  IPR016024 Armadillo-type fold [SSF48371] (19-282)

Sequence (287 aa):
MAKSVSMKEMLPSLPDEKIDMLAATSVLQQQATEIRNQRPNWQPYLQSQMISQDDFDFINAYDNADSAGRSKILAENRTQAAKTFPSLLEHVSKDQTIQYILVLIDDMLQEDRSRVEIFAEYCAKKREPVCGQFLNLLNGSDGFIVNMSARIIAKIACWNPSANLLDSSDLHFYLNWLNEQLKLNGEYMQSVGRCLQVVLRHDEYRLAFIKVEGPSTLLKVLASRQVNFQIQYQLIFCLWLLTFNPKFAQKMNKLGVIPILADILSDSVKEKVTRIILAVFRVSRKV

Nearest PDB structures (foldseek):
  7uzf-assembly1_P  TM=9.439E-01  e=1.878E-16  Rattus norvegicus
  9brd-assembly1_T  TM=9.415E-01  e=1.008E-15  Rattus norvegicus
  4r11-assembly3_E  TM=6.849E-01  e=8.674E-04  Caenorhabditis elegans
  4r11-assembly2_C  TM=6.736E-01  e=2.658E-03  Caenorhabditis elegans
  8bt6-assembly1_A  TM=3.353E-01  e=5.421E-02  Toxoplasma gondii

Solvent-accessible surface area (backbone atoms only — not comparable to full-atom values): 16219 Å² total; per-residue (Å²): 135,81,81,80,78,52,65,81,79,68,50,71,69,80,71,85,60,56,65,70,67,52,36,76,73,33,58,65,47,43,52,47,57,56,40,70,74,58,74,75,77,64,65,63,39,44,77,70,63,53,40,51,70,72,41,48,57,48,49,57,53,46,71,74,36,53,76,70,50,33,53,49,48,46,69,76,39,35,69,55,55,44,46,34,58,58,49,49,63,71,52,49,84,53,61,74,54,44,46,36,52,50,47,54,50,47,49,54,38,67,78,37,53,69,54,40,45,42,39,47,56,49,22,62,74,71,74,48,65,65,48,50,71,44,57,57,43,55,75,54,85,53,70,62,51,27,53,51,29,49,44,44,46,30,46,50,57,60,50,37,89,74,76,74,61,54,52,76,66,57,45,47,52,53,50,45,51,49,47,51,48,58,72,67,64,50,84,53,42,58,56,50,35,49,30,46,55,52,40,41,73,40,70,69,49,39,55,51,34,54,72,68,49,36,64,60,53,52,50,54,50,61,67,64,67,80,60,54,73,68,47,49,36,35,49,47,46,40,53,39,48,45,48,75,38,68,74,49,37,71,44,36,68,81,71,48,49,59,62,54,50,53,57,50,48,76,72,53,89,47,65,71,42,47,53,46,49,52,51,36,56,57,54,55,74,75,110